Protein AF-A0A9E0RYL7-F1 (afdb_monomer)

Foldseek 3Di:
DAQAPPNLVVDDLVCLCVQAETEFQAPDCRRYVCVLVSLVSSQQSQNAAAYEYEYAPCQQVVQVVSCVVCVVVLVVCCVVPNAHNRGDRNSGYDYDHQDDAAWGWRDDPPQWTKTWGHPVDRGIWIWIRHPFIEIEAEPPDPDDQVNPCPDPGYHYADCPDDPHHPPDPDDDDDDDD

pLDDT: mean 83.33, std 11.55, range [50.34, 96.5]

Nearest PDB structures (foldseek):
  8gyg-assembly1_B  TM=7.434E-01  e=3.306E-05  Paraglaciecola sp. T6c
  8gyg-assembly1_A  TM=7.176E-01  e=7.093E-05  Paraglaciecola sp. T6c
  1y44-assembly1_A  TM=6.826E-01  e=2.698E-04  Bacillus subtilis
  1y44-assembly1_B  TM=7.809E-01  e=1.324E-03  Bacillus subtilis
  6sgb-assembly1_FL  TM=5.246E-01  e=6.019E-02  Trypanosoma brucei brucei

Sequence (177 aa):
MGAPAGVAASLASEDLTYLDAVVLWSLQAADIEGLDEVRNASWRAGRQDPLLVVGPEGTGTVINAINLAYEQADALRIVEEGMPPGGFDAALLVGEELRGHGWVMAYDTGDLRIQVQPQGQVRQPVRIHYARDVLLVPCGSALEADEASETSDEMVIGCTPGEAAWPVTAPVFVVRN

Structure (mmCIF, N/CA/C/O backbone):
data_AF-A0A9E0RYL7-F1
#
_entry.id   AF-A0A9E0RYL7-F1
#
loop_
_atom_site.group_PDB
_atom_site.id
_atom_site.type_symbol
_atom_site.label_atom_id
_atom_site.label_alt_id
_atom_site.label_comp_id
_atom_site.label_asym_id
_atom_site.label_entity_id
_atom_site.label_seq_id
_atom_site.pdbx_PDB_ins_code
_atom_site.Cartn_x
_atom_site.Cartn_y
_atom_site.Cartn_z
_atom_site.occupancy
_atom_site.B_iso_or_equiv
_atom_site.auth_seq_id
_atom_site.auth_comp_id
_atom_site.auth_asym_id
_atom_site.auth_atom_id
_atom_site.pdbx_PDB_model_num
ATOM 1 N N . MET A 1 1 ? 0.085 3.420 -10.180 1.00 61.78 1 MET A N 1
ATOM 2 C CA . MET A 1 1 ? -0.562 2.651 -9.110 1.00 61.78 1 MET A CA 1
ATOM 3 C C . MET A 1 1 ? -0.062 3.198 -7.798 1.00 61.78 1 MET A C 1
ATOM 5 O O . MET A 1 1 ? 1.080 3.634 -7.715 1.00 61.78 1 MET A O 1
ATOM 9 N N . GLY A 1 2 ? -0.966 3.222 -6.839 1.00 72.31 2 GLY A N 1
ATOM 10 C CA . GLY A 1 2 ? -0.870 3.834 -5.526 1.00 72.31 2 GLY A CA 1
ATOM 11 C C . GLY A 1 2 ? -2.236 3.645 -4.867 1.00 72.31 2 GLY A C 1
ATOM 12 O O . GLY A 1 2 ? -3.062 2.887 -5.383 1.00 72.31 2 GLY A O 1
ATOM 13 N N . ALA A 1 3 ? -2.503 4.354 -3.785 1.00 85.25 3 ALA A N 1
ATOM 14 C CA . ALA A 1 3 ? -3.825 4.468 -3.196 1.00 85.25 3 ALA A CA 1
ATOM 15 C C . ALA A 1 3 ? -4.417 5.848 -3.544 1.00 85.25 3 ALA A C 1
ATOM 17 O O . ALA A 1 3 ? -4.300 6.770 -2.739 1.00 85.25 3 ALA A O 1
ATOM 18 N N . PRO A 1 4 ? -4.994 6.045 -4.749 1.00 88.88 4 PRO A N 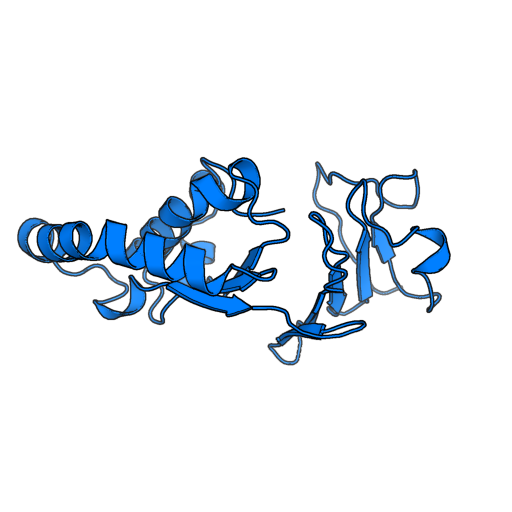1
ATOM 19 C CA . PRO A 1 4 ? -5.667 7.297 -5.073 1.00 88.88 4 PRO A CA 1
ATOM 20 C C . PRO A 1 4 ? -6.940 7.461 -4.241 1.00 88.88 4 PRO A C 1
ATOM 22 O O . PRO A 1 4 ? -7.511 6.480 -3.760 1.00 88.88 4 PRO A O 1
ATOM 25 N N . ALA A 1 5 ? -7.415 8.699 -4.116 1.00 91.19 5 ALA A N 1
ATOM 26 C CA . ALA A 1 5 ? -8.680 8.989 -3.449 1.00 91.19 5 ALA A CA 1
ATOM 27 C C . ALA A 1 5 ? -9.835 8.150 -4.029 1.00 91.19 5 ALA A C 1
ATOM 29 O O . ALA A 1 5 ? -9.957 7.989 -5.249 1.00 91.19 5 ALA A O 1
ATOM 30 N N . GLY A 1 6 ? -10.687 7.617 -3.156 1.00 90.88 6 GLY A N 1
ATOM 31 C CA . GLY A 1 6 ? -11.829 6.783 -3.523 1.00 90.88 6 GLY A CA 1
ATOM 32 C C . GLY A 1 6 ? -11.502 5.328 -3.874 1.00 90.88 6 GLY A C 1
ATOM 33 O O . GLY A 1 6 ? -12.429 4.571 -4.170 1.00 90.88 6 GLY A O 1
ATOM 34 N N . VAL A 1 7 ? -10.232 4.896 -3.849 1.00 90.00 7 VAL A N 1
ATOM 35 C CA . VAL A 1 7 ? -9.851 3.527 -4.254 1.00 90.00 7 VAL A CA 1
ATOM 36 C C . VAL A 1 7 ? -10.520 2.451 -3.396 1.00 90.00 7 VAL A C 1
ATOM 38 O O . VAL A 1 7 ? -10.864 1.384 -3.901 1.00 90.00 7 VAL A O 1
ATOM 41 N N . ALA A 1 8 ? -10.782 2.729 -2.116 1.00 90.19 8 ALA A N 1
ATOM 42 C CA . ALA A 1 8 ? -11.431 1.765 -1.231 1.00 90.19 8 ALA A CA 1
ATOM 43 C C . ALA A 1 8 ? -12.860 1.419 -1.688 1.00 90.19 8 ALA A C 1
ATOM 45 O O . ALA A 1 8 ? -13.327 0.308 -1.454 1.00 90.19 8 ALA A O 1
ATOM 46 N N . ALA A 1 9 ? -13.543 2.339 -2.378 1.00 90.00 9 ALA A N 1
ATOM 47 C CA . ALA A 1 9 ? -14.902 2.125 -2.871 1.00 90.00 9 ALA A CA 1
ATOM 48 C C . ALA A 1 9 ? -14.970 1.178 -4.081 1.00 90.00 9 ALA A C 1
ATOM 50 O O . ALA A 1 9 ? -16.049 0.674 -4.392 1.00 90.00 9 ALA A O 1
ATOM 51 N N . SER A 1 10 ? -13.847 0.934 -4.767 1.00 88.00 10 SER A N 1
ATOM 52 C CA . SER A 1 10 ? -13.789 -0.015 -5.884 1.00 88.00 10 SER A CA 1
ATOM 53 C C . SER A 1 10 ? -13.347 -1.423 -5.478 1.00 88.00 10 SER A C 1
ATOM 55 O O . SER A 1 10 ? -13.232 -2.278 -6.353 1.00 88.00 10 SER A O 1
ATOM 57 N N . LEU A 1 11 ? -13.086 -1.672 -4.191 1.00 88.38 11 LEU A N 1
ATOM 58 C CA . LEU A 1 11 ? -12.666 -2.975 -3.670 1.00 88.38 11 LEU A CA 1
ATOM 59 C C . LEU A 1 11 ? -13.843 -3.703 -3.015 1.00 88.38 11 LEU A C 1
ATOM 61 O O . LEU A 1 11 ? -14.666 -3.083 -2.334 1.00 88.38 11 LEU A O 1
ATOM 65 N N . ALA A 1 12 ? -13.935 -5.022 -3.200 1.00 91.88 12 ALA A N 1
ATOM 66 C CA . ALA A 1 12 ? -14.939 -5.806 -2.494 1.00 91.88 12 ALA A CA 1
ATOM 67 C C . ALA A 1 12 ? -14.563 -5.939 -1.010 1.00 91.88 12 ALA A C 1
ATOM 69 O O . ALA A 1 12 ? -13.389 -5.940 -0.642 1.00 91.88 12 ALA A O 1
ATOM 70 N N . SER A 1 13 ? -15.564 -6.100 -0.138 1.00 90.38 13 SER A N 1
ATOM 71 C CA . SER A 1 13 ? -15.303 -6.306 1.294 1.00 90.38 13 SER A CA 1
ATOM 72 C C . SER A 1 13 ? -14.447 -7.546 1.553 1.00 90.38 13 SER A C 1
ATOM 74 O O . SER A 1 13 ? -13.658 -7.528 2.485 1.00 90.38 13 SER A O 1
ATOM 76 N N . GLU A 1 14 ? -14.605 -8.599 0.749 1.00 91.75 14 GLU A N 1
ATOM 77 C CA . GLU A 1 14 ? -13.808 -9.824 0.859 1.00 91.75 14 GLU A CA 1
ATOM 78 C C . GLU A 1 14 ? -12.331 -9.557 0.533 1.00 91.75 14 GLU A C 1
ATOM 80 O O . GLU A 1 14 ? -11.462 -9.912 1.326 1.00 91.75 14 GLU A O 1
ATOM 85 N N . ASP A 1 15 ? -12.051 -8.823 -0.550 1.00 91.44 15 ASP A N 1
ATOM 86 C CA . ASP A 1 15 ? -10.688 -8.407 -0.912 1.00 91.44 15 ASP A CA 1
ATOM 87 C C . ASP A 1 15 ? -10.039 -7.580 0.207 1.00 91.44 15 ASP A C 1
ATOM 89 O O . ASP A 1 15 ? -8.865 -7.743 0.522 1.00 91.44 15 ASP A O 1
ATOM 93 N N . LEU A 1 16 ? -10.819 -6.699 0.840 1.00 93.19 16 LEU A N 1
ATOM 94 C CA . LEU A 1 16 ? -10.367 -5.852 1.943 1.00 93.19 16 LEU A CA 1
ATOM 95 C C . LEU A 1 16 ? -10.074 -6.637 3.229 1.00 93.19 16 LEU A C 1
ATOM 97 O O . LEU A 1 16 ? -9.178 -6.247 3.979 1.00 93.19 16 LEU A O 1
ATOM 101 N N . THR A 1 17 ? -10.813 -7.716 3.502 1.00 93.88 17 THR A N 1
ATOM 102 C CA . THR A 1 17 ? -10.557 -8.608 4.644 1.00 93.88 17 THR A CA 1
ATOM 103 C C . THR A 1 17 ? -9.225 -9.342 4.485 1.00 93.88 17 THR A C 1
ATOM 105 O O . THR A 1 17 ? -8.505 -9.504 5.469 1.00 93.88 17 THR A O 1
ATOM 108 N N . TYR A 1 18 ? -8.894 -9.756 3.259 1.00 90.88 18 TYR A N 1
ATOM 109 C CA . TYR A 1 18 ? -7.683 -10.511 2.918 1.00 90.88 18 TYR A CA 1
ATOM 110 C C . TYR A 1 18 ? -6.558 -9.636 2.343 1.00 90.88 18 TYR A C 1
ATOM 112 O O . TYR A 1 18 ? -5.653 -10.137 1.681 1.00 90.88 18 TYR A O 1
ATOM 120 N N . LEU A 1 19 ? -6.615 -8.319 2.558 1.00 91.69 19 LEU A N 1
ATOM 121 C CA . LEU A 1 19 ? -5.602 -7.404 2.046 1.00 91.69 19 LEU A CA 1
ATOM 122 C C . LEU A 1 19 ? -4.315 -7.506 2.876 1.00 91.69 19 LEU A C 1
ATOM 124 O O . LEU A 1 19 ? -4.262 -7.005 4.000 1.00 91.69 19 LEU A O 1
ATOM 128 N N . ASP A 1 20 ? -3.271 -8.083 2.286 1.00 90.19 20 ASP A N 1
ATOM 129 C CA . ASP A 1 20 ? -1.989 -8.301 2.967 1.00 90.19 20 ASP A CA 1
ATOM 130 C C . ASP A 1 20 ? -1.039 -7.098 2.890 1.00 90.19 20 ASP A C 1
ATOM 132 O O . ASP A 1 20 ? -0.302 -6.810 3.836 1.00 90.19 20 ASP A O 1
ATOM 136 N N . ALA A 1 21 ? -1.023 -6.393 1.754 1.00 91.56 21 ALA A N 1
ATOM 137 C CA . ALA A 1 21 ? -0.086 -5.301 1.523 1.00 91.56 21 ALA A CA 1
ATOM 138 C C . ALA A 1 21 ? -0.588 -4.274 0.501 1.00 91.56 21 ALA A C 1
ATOM 140 O O . ALA A 1 21 ? -1.364 -4.580 -0.405 1.00 91.56 21 ALA A O 1
ATOM 141 N N . VAL A 1 22 ? -0.064 -3.052 0.607 1.00 91.19 22 VAL A N 1
ATOM 142 C CA . VAL A 1 22 ? -0.164 -1.998 -0.409 1.00 91.19 22 VAL A CA 1
ATOM 143 C C . VAL A 1 22 ? 1.238 -1.660 -0.903 1.00 91.19 22 VAL A C 1
ATOM 145 O O . VAL A 1 22 ? 2.111 -1.308 -0.115 1.00 91.19 22 VAL A O 1
ATOM 148 N N . VAL A 1 23 ? 1.451 -1.722 -2.218 1.00 87.50 23 VAL A N 1
ATOM 149 C CA . VAL A 1 23 ? 2.717 -1.315 -2.843 1.00 87.50 23 VAL A CA 1
ATOM 150 C C . VAL A 1 23 ? 2.547 0.064 -3.479 1.00 87.50 23 VAL A C 1
ATOM 152 O O . VAL A 1 23 ? 1.783 0.234 -4.431 1.00 87.50 23 VAL A O 1
ATOM 155 N N . LEU A 1 24 ? 3.261 1.057 -2.956 1.00 86.06 24 LEU A N 1
ATOM 156 C CA . LEU A 1 24 ? 3.280 2.430 -3.451 1.00 86.06 24 LEU A CA 1
ATOM 157 C C . LEU A 1 24 ? 4.416 2.617 -4.457 1.00 86.06 24 LEU A C 1
ATOM 159 O O . LEU A 1 24 ? 5.574 2.325 -4.171 1.00 86.06 24 LEU A O 1
ATOM 163 N N . TRP A 1 25 ? 4.104 3.168 -5.630 1.00 78.50 25 TRP A N 1
ATOM 164 C CA . TRP A 1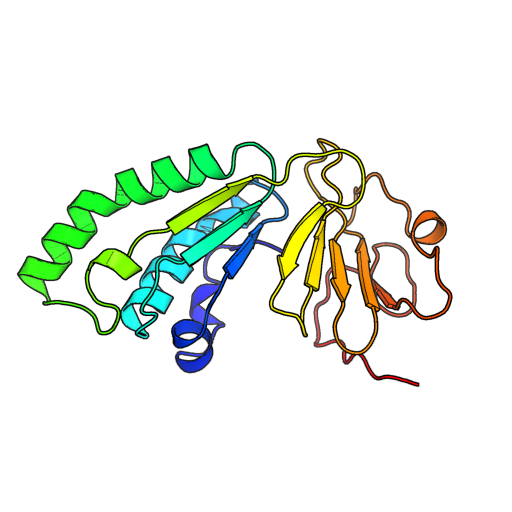 25 ? 5.134 3.518 -6.620 1.00 78.50 25 TRP A CA 1
ATOM 165 C C . TRP A 1 25 ? 5.728 4.901 -6.423 1.00 78.50 25 TRP A C 1
ATOM 167 O O . TRP A 1 25 ? 6.826 5.172 -6.906 1.00 78.50 25 TRP A O 1
ATOM 177 N N . SER A 1 26 ? 4.984 5.782 -5.765 1.00 79.81 26 SER A N 1
ATOM 178 C CA . SER A 1 26 ? 5.385 7.148 -5.487 1.00 79.81 26 SER A CA 1
ATOM 179 C C . SER A 1 26 ? 4.748 7.617 -4.181 1.00 79.81 26 SER A C 1
ATOM 181 O O . SER A 1 26 ? 3.757 7.049 -3.723 1.00 79.81 26 SER A O 1
ATOM 183 N N . LEU A 1 27 ? 5.312 8.679 -3.607 1.00 86.31 27 LEU A N 1
ATOM 184 C CA . LEU A 1 27 ? 4.705 9.430 -2.504 1.00 86.31 27 LEU A CA 1
ATOM 185 C C . LEU A 1 27 ? 4.080 10.743 -2.997 1.00 86.31 27 LEU A C 1
ATOM 187 O O . LEU A 1 27 ? 3.912 11.684 -2.222 1.00 86.31 27 LEU A O 1
ATOM 191 N N . GLN A 1 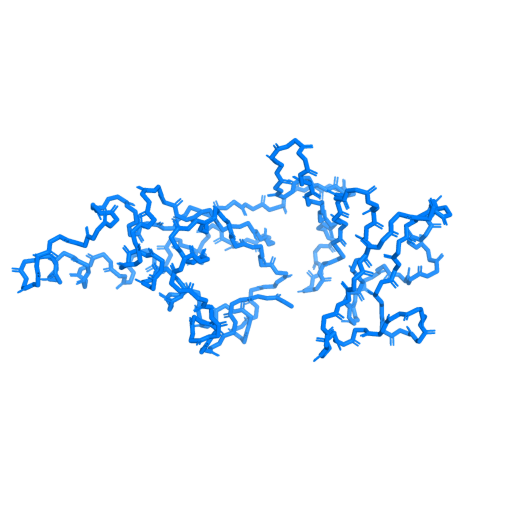28 ? 3.773 10.852 -4.297 1.00 87.12 28 GLN A N 1
ATOM 192 C CA . GLN A 1 28 ? 2.966 11.967 -4.786 1.00 87.12 28 GLN A CA 1
ATOM 193 C C . GLN A 1 28 ? 1.597 11.912 -4.115 1.00 87.12 28 GLN A C 1
ATOM 195 O O . GLN A 1 28 ? 1.030 10.833 -3.977 1.00 87.12 28 GLN A O 1
ATOM 200 N N . ALA A 1 29 ? 1.042 13.073 -3.762 1.00 87.12 29 ALA A N 1
ATOM 201 C CA . ALA A 1 29 ? -0.242 13.159 -3.067 1.00 87.12 29 ALA A CA 1
ATOM 202 C C . ALA A 1 29 ? -1.333 12.312 -3.749 1.00 87.12 29 ALA A C 1
ATOM 204 O O . ALA A 1 29 ? -1.960 11.486 -3.098 1.00 87.12 29 ALA A O 1
ATOM 205 N N . ALA A 1 30 ? -1.463 12.422 -5.074 1.00 86.88 30 ALA A N 1
ATOM 206 C CA . ALA A 1 30 ? -2.455 11.678 -5.853 1.00 86.88 30 ALA A CA 1
ATOM 207 C C . ALA A 1 30 ? -2.304 10.142 -5.792 1.00 86.88 30 ALA A C 1
ATOM 209 O O . ALA A 1 30 ? -3.261 9.432 -6.085 1.00 86.88 30 ALA A O 1
ATOM 210 N N . ASP A 1 31 ? -1.125 9.629 -5.430 1.00 85.88 31 ASP A N 1
ATOM 211 C CA . ASP A 1 31 ? -0.846 8.195 -5.306 1.00 85.88 31 ASP A CA 1
ATOM 212 C C . ASP A 1 31 ? -0.961 7.689 -3.852 1.00 85.88 31 ASP A C 1
ATOM 214 O O . ASP A 1 31 ? -0.825 6.487 -3.635 1.00 85.88 31 ASP A O 1
ATOM 218 N N . ILE A 1 32 ? -1.193 8.557 -2.858 1.00 91.62 32 ILE A N 1
ATOM 219 C CA . ILE A 1 32 ? -1.292 8.169 -1.433 1.00 91.62 32 ILE A CA 1
ATOM 220 C C . ILE A 1 32 ? -2.555 8.678 -0.726 1.00 91.62 32 ILE A C 1
ATOM 222 O O . ILE A 1 32 ? -2.816 8.272 0.403 1.00 91.62 32 ILE A O 1
ATOM 226 N N . GLU A 1 33 ? -3.323 9.569 -1.355 1.00 92.44 33 GLU A N 1
ATOM 227 C CA . GLU A 1 33 ? -4.459 10.271 -0.740 1.00 92.44 33 GLU A CA 1
ATOM 228 C C . GLU A 1 33 ? -5.567 9.347 -0.226 1.00 92.44 33 GLU A C 1
ATOM 230 O O . GLU A 1 33 ? -6.207 9.691 0.753 1.00 92.44 33 GLU A O 1
ATOM 235 N N . GLY A 1 34 ? -5.781 8.185 -0.844 1.00 93.50 34 GLY A N 1
ATOM 236 C CA . GLY A 1 34 ? -6.772 7.194 -0.412 1.00 93.50 34 GLY A CA 1
ATOM 237 C C . GLY A 1 34 ? -6.209 6.091 0.485 1.00 93.50 34 GLY A C 1
ATOM 238 O O . GLY A 1 34 ? -6.883 5.088 0.722 1.00 93.50 34 GLY A O 1
ATOM 239 N N . LEU A 1 35 ? -4.960 6.197 0.951 1.00 94.81 35 LEU A N 1
ATOM 240 C CA . LEU A 1 35 ? -4.336 5.141 1.754 1.00 94.81 35 LEU A CA 1
ATOM 241 C C . LEU A 1 35 ? -5.033 4.951 3.109 1.00 94.81 35 LEU A C 1
ATOM 243 O O . LEU A 1 35 ? -5.186 3.829 3.592 1.00 94.81 35 LEU A O 1
ATOM 247 N N . ASP A 1 36 ? -5.488 6.040 3.714 1.00 93.75 36 ASP A N 1
ATOM 248 C CA . ASP A 1 36 ? -6.283 6.033 4.937 1.00 93.75 36 ASP A CA 1
ATOM 249 C C . ASP A 1 36 ? -7.691 5.451 4.722 1.00 93.75 36 ASP A C 1
ATOM 251 O O . ASP A 1 36 ? -8.218 4.761 5.599 1.00 93.75 36 ASP A O 1
ATOM 255 N N . GLU A 1 37 ? -8.287 5.653 3.545 1.00 94.56 37 GLU A N 1
ATOM 256 C CA . GLU A 1 37 ? -9.540 4.993 3.175 1.00 94.56 37 GLU A CA 1
ATOM 257 C C . GLU A 1 37 ? -9.360 3.472 3.140 1.00 94.56 37 GLU A C 1
ATOM 259 O O . GLU A 1 37 ? -10.136 2.747 3.763 1.00 94.56 37 GLU A O 1
ATOM 264 N N . VAL A 1 38 ? -8.310 2.981 2.468 1.00 94.94 38 VAL A N 1
ATOM 265 C CA . VAL A 1 38 ? -7.991 1.543 2.381 1.00 94.94 38 VAL A CA 1
ATOM 266 C C . VAL A 1 38 ? -7.717 0.962 3.765 1.00 94.94 38 VAL A C 1
ATOM 268 O O . VAL A 1 38 ? -8.239 -0.101 4.117 1.00 94.94 38 VAL A O 1
ATOM 271 N N . ARG A 1 39 ? -6.945 1.678 4.585 1.00 94.50 39 ARG A N 1
ATOM 272 C CA . ARG A 1 39 ? -6.689 1.336 5.987 1.00 94.50 39 ARG A CA 1
ATOM 273 C C . ARG A 1 39 ? -7.995 1.130 6.755 1.00 94.50 39 ARG A C 1
ATOM 275 O O . ARG A 1 39 ? -8.199 0.070 7.345 1.00 94.50 39 ARG A O 1
ATOM 282 N N . ASN A 1 40 ? -8.879 2.125 6.736 1.00 93.31 40 ASN A N 1
ATOM 283 C CA . ASN A 1 40 ? -10.119 2.110 7.509 1.00 93.31 40 ASN A CA 1
ATOM 284 C C . ASN A 1 40 ? -11.121 1.082 6.967 1.00 93.31 40 ASN A C 1
ATOM 286 O O . ASN A 1 40 ? -11.7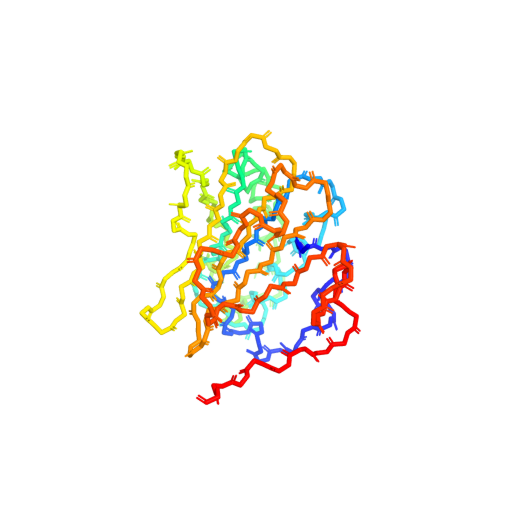98 0.406 7.745 1.00 93.31 40 ASN A O 1
ATOM 290 N N . ALA A 1 41 ? -11.211 0.943 5.644 1.00 94.50 41 ALA A N 1
ATOM 291 C CA . ALA A 1 41 ? -12.098 -0.011 4.994 1.00 94.50 41 ALA A CA 1
ATOM 292 C C . ALA A 1 41 ? -11.670 -1.458 5.279 1.00 94.50 41 ALA A C 1
ATOM 294 O O . ALA A 1 41 ? -12.501 -2.252 5.713 1.00 94.50 41 ALA A O 1
ATOM 295 N N . SER A 1 42 ? -10.379 -1.783 5.141 1.00 94.62 42 SER A N 1
ATOM 296 C CA . SER A 1 42 ? -9.841 -3.117 5.468 1.00 94.62 42 SER A CA 1
ATOM 297 C C . SER A 1 42 ? -9.972 -3.457 6.951 1.00 94.62 42 SER A C 1
ATOM 299 O O . SER A 1 42 ? -10.363 -4.569 7.308 1.00 94.62 42 SER A O 1
ATOM 301 N N . TRP A 1 43 ? -9.749 -2.479 7.831 1.00 94.00 43 TRP A N 1
ATOM 302 C CA . TRP A 1 43 ? -9.936 -2.659 9.267 1.00 94.00 43 TRP A CA 1
ATOM 303 C C . TRP A 1 43 ? -11.388 -3.008 9.629 1.00 94.00 43 TRP A C 1
ATOM 305 O O . TRP A 1 43 ? -11.650 -3.939 10.396 1.00 94.00 43 TRP A O 1
ATOM 315 N N . ARG A 1 44 ? -12.355 -2.300 9.032 1.00 92.75 44 ARG A N 1
ATOM 316 C CA . ARG A 1 44 ? -13.790 -2.580 9.206 1.00 92.75 44 ARG A CA 1
ATOM 317 C C . ARG A 1 44 ? -14.218 -3.891 8.553 1.00 92.75 44 ARG A C 1
ATOM 319 O O . ARG A 1 44 ? -15.098 -4.557 9.090 1.00 92.75 44 ARG A O 1
ATOM 326 N N . ALA A 1 45 ? -13.593 -4.262 7.438 1.00 94.50 45 ALA A N 1
ATOM 327 C CA . ALA A 1 45 ? -13.829 -5.530 6.754 1.00 94.50 45 ALA A CA 1
ATOM 328 C C . ALA A 1 45 ? -13.305 -6.743 7.544 1.00 94.50 45 ALA A C 1
ATOM 330 O O . ALA A 1 45 ? -13.708 -7.871 7.272 1.00 94.50 45 ALA A O 1
ATOM 331 N N . GLY A 1 46 ? -12.447 -6.534 8.545 1.00 94.50 46 GLY A N 1
ATOM 332 C CA . GLY A 1 46 ? -11.983 -7.597 9.433 1.00 94.50 46 GLY A CA 1
ATOM 333 C C . GLY A 1 46 ? -10.584 -8.122 9.147 1.00 94.50 46 GLY A C 1
ATOM 334 O O . GLY A 1 46 ? -10.265 -9.208 9.627 1.00 94.50 46 GLY A O 1
ATOM 335 N N . ARG A 1 47 ? -9.742 -7.365 8.430 1.00 94.75 47 ARG A N 1
ATOM 336 C CA . ARG A 1 47 ? -8.292 -7.616 8.399 1.00 94.75 47 ARG A CA 1
ATOM 337 C C . ARG A 1 47 ? -7.760 -7.673 9.836 1.00 94.75 47 ARG A C 1
ATOM 339 O O . ARG A 1 47 ? -8.081 -6.787 10.623 1.00 94.75 47 ARG A O 1
ATOM 346 N N . GLN A 1 48 ? -6.994 -8.712 10.172 1.00 89.94 48 GLN A N 1
ATOM 347 C CA . GLN A 1 48 ? -6.587 -9.012 11.557 1.00 89.94 48 GLN A CA 1
ATOM 348 C C . GLN A 1 48 ? -5.202 -8.465 11.933 1.00 89.94 48 GLN A C 1
ATOM 350 O O . GLN A 1 48 ? -4.963 -8.158 13.097 1.00 89.94 48 GLN A O 1
ATOM 355 N N . ASP A 1 49 ? -4.308 -8.304 10.959 1.00 92.75 49 ASP A N 1
ATOM 356 C CA . ASP A 1 49 ? -2.924 -7.866 11.170 1.00 92.75 49 ASP A CA 1
ATOM 357 C C . ASP A 1 49 ? -2.705 -6.471 10.591 1.00 92.75 49 ASP A C 1
ATOM 359 O O . ASP A 1 49 ? -3.346 -6.178 9.585 1.00 92.75 49 ASP A O 1
ATOM 363 N N . PRO A 1 50 ? -1.818 -5.619 11.148 1.00 94.81 50 PRO A N 1
ATOM 364 C CA . PRO A 1 50 ? -1.455 -4.319 10.573 1.00 94.81 50 PRO A CA 1
ATOM 365 C C . PRO A 1 50 ? -1.156 -4.376 9.068 1.00 94.8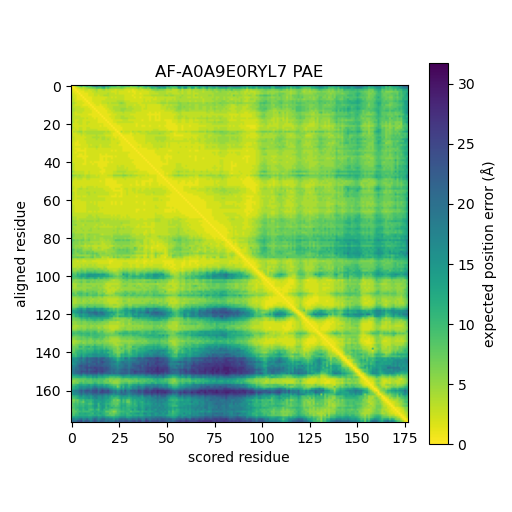1 50 PRO A C 1
ATOM 367 O O . PRO A 1 50 ? -0.529 -5.317 8.590 1.00 94.81 50 PRO A O 1
ATOM 370 N N . LEU A 1 51 ? -1.580 -3.359 8.314 1.00 95.19 51 LEU A N 1
ATOM 371 C CA . LEU A 1 51 ? -1.441 -3.366 6.856 1.00 95.19 51 LEU A CA 1
ATOM 372 C C . LEU A 1 51 ? -0.021 -2.960 6.476 1.00 95.19 51 LEU A C 1
ATOM 374 O O . LEU A 1 51 ? 0.396 -1.828 6.742 1.00 95.19 51 LEU A O 1
ATOM 378 N N . LEU A 1 52 ? 0.702 -3.873 5.832 1.00 94.31 52 LEU A N 1
ATOM 379 C CA . LEU A 1 52 ? 2.014 -3.587 5.272 1.00 94.31 52 LEU A CA 1
ATOM 380 C C . LEU A 1 52 ? 1.877 -2.591 4.115 1.00 94.31 52 LEU A C 1
ATOM 382 O O . LEU A 1 52 ? 1.082 -2.782 3.196 1.00 94.31 52 LEU A O 1
ATOM 386 N N . VAL A 1 53 ? 2.677 -1.531 4.141 1.00 94.06 53 VAL A N 1
ATOM 387 C CA . VAL A 1 53 ? 2.792 -0.564 3.054 1.00 94.06 53 VAL A CA 1
ATOM 388 C C . VAL A 1 53 ? 4.243 -0.482 2.632 1.00 94.06 53 VAL A C 1
ATOM 390 O O . VAL A 1 53 ? 5.093 0.005 3.375 1.00 94.06 53 VAL A O 1
ATOM 393 N N . VAL A 1 54 ? 4.514 -0.944 1.420 1.00 90.56 54 VAL A N 1
ATOM 394 C CA . VAL A 1 54 ? 5.857 -0.989 0.850 1.00 90.56 54 VAL A CA 1
ATOM 395 C C . VAL A 1 54 ? 5.976 0.095 -0.201 1.00 90.56 54 VAL A C 1
ATOM 397 O O . VAL A 1 54 ? 5.102 0.224 -1.055 1.00 90.56 54 VAL A O 1
ATOM 400 N N . GLY A 1 55 ? 7.038 0.888 -0.167 1.00 87.88 55 GLY A N 1
ATOM 401 C CA . GLY A 1 55 ? 7.171 1.994 -1.108 1.00 87.88 55 GLY A CA 1
ATOM 402 C C . GLY A 1 55 ? 8.573 2.581 -1.188 1.00 87.88 55 GLY A C 1
ATOM 403 O O . GLY A 1 55 ? 9.515 2.035 -0.610 1.00 87.88 55 GLY A O 1
ATOM 404 N N . PRO A 1 56 ? 8.746 3.697 -1.917 1.00 84.00 56 PRO A N 1
ATOM 405 C CA . PRO A 1 56 ? 10.041 4.353 -2.060 1.00 84.00 56 PRO A CA 1
ATOM 406 C C . PRO A 1 56 ? 10.545 4.934 -0.726 1.00 84.00 56 PRO A C 1
ATOM 408 O O . PRO A 1 56 ? 9.850 4.931 0.294 1.00 84.00 56 PRO A O 1
ATOM 411 N N . GLU A 1 57 ? 11.762 5.476 -0.737 1.00 85.25 57 GLU A N 1
ATOM 412 C CA . GLU A 1 57 ? 12.319 6.230 0.391 1.00 85.25 57 GLU A CA 1
ATOM 413 C C . GLU A 1 57 ? 11.329 7.292 0.911 1.00 85.25 57 GLU A C 1
ATOM 415 O O . GLU A 1 57 ? 10.701 8.007 0.129 1.00 85.25 57 GLU A O 1
ATOM 420 N N . GLY A 1 58 ? 11.178 7.378 2.237 1.00 88.81 58 GLY A N 1
ATOM 421 C CA . GLY A 1 58 ? 10.214 8.261 2.900 1.00 88.81 58 GLY A CA 1
ATOM 422 C C . GLY A 1 58 ? 8.870 7.604 3.223 1.00 88.81 58 GLY A C 1
ATOM 423 O O . GLY A 1 58 ? 8.077 8.195 3.961 1.00 88.81 58 GLY A O 1
ATOM 424 N N . THR A 1 59 ? 8.617 6.377 2.746 1.00 91.44 59 THR A N 1
ATOM 425 C CA . THR A 1 59 ? 7.381 5.632 3.055 1.00 91.44 59 THR A CA 1
ATOM 426 C C . THR A 1 59 ? 7.195 5.482 4.561 1.00 91.44 59 THR A C 1
ATOM 428 O O . THR A 1 59 ? 6.121 5.786 5.073 1.00 91.44 59 THR A O 1
ATOM 431 N N . GLY A 1 60 ? 8.247 5.133 5.311 1.00 94.12 60 GLY A N 1
ATOM 432 C CA . GLY A 1 60 ? 8.150 5.002 6.767 1.00 94.12 60 GLY A CA 1
ATOM 433 C C . GLY A 1 60 ? 7.722 6.305 7.454 1.00 94.12 60 GLY A C 1
ATOM 434 O O . GLY A 1 60 ? 6.896 6.292 8.366 1.00 94.12 60 GLY A O 1
ATOM 435 N N . THR A 1 61 ? 8.227 7.452 6.989 1.00 95.00 61 THR A N 1
ATOM 436 C CA . THR A 1 61 ? 7.841 8.771 7.516 1.00 95.00 61 THR A CA 1
ATOM 437 C C . THR A 1 61 ? 6.374 9.091 7.241 1.00 95.00 61 THR A C 1
ATOM 439 O O . THR A 1 61 ? 5.672 9.524 8.155 1.00 95.00 61 THR A O 1
ATOM 442 N N . VAL A 1 62 ? 5.899 8.854 6.014 1.00 94.69 62 VAL A N 1
ATOM 443 C CA . VAL A 1 62 ? 4.493 9.077 5.637 1.00 94.69 62 VAL A CA 1
ATOM 444 C C . VAL A 1 62 ? 3.566 8.194 6.469 1.00 94.69 62 VAL A C 1
ATOM 446 O O . VAL A 1 62 ? 2.598 8.688 7.043 1.00 94.69 62 VAL A O 1
ATOM 449 N N . ILE A 1 63 ? 3.894 6.909 6.607 1.00 96.50 63 ILE A N 1
ATOM 450 C CA . ILE A 1 63 ? 3.087 5.954 7.370 1.00 96.50 63 ILE A CA 1
ATOM 451 C C . ILE A 1 63 ? 3.005 6.327 8.850 1.00 96.50 63 ILE A C 1
ATOM 453 O O . ILE A 1 63 ? 1.916 6.326 9.425 1.00 96.50 63 ILE A O 1
ATOM 457 N N . ASN A 1 64 ? 4.121 6.727 9.459 1.00 96.25 64 ASN A N 1
ATOM 458 C CA . ASN A 1 64 ? 4.117 7.198 10.842 1.00 96.25 64 ASN A CA 1
ATOM 459 C C . ASN A 1 64 ? 3.244 8.447 11.024 1.00 96.25 64 ASN A C 1
ATOM 461 O O . ASN A 1 64 ? 2.527 8.548 12.018 1.00 96.25 64 ASN A O 1
ATOM 465 N N . ALA A 1 65 ? 3.267 9.377 10.066 1.00 95.75 65 ALA A N 1
ATOM 466 C CA . ALA A 1 65 ? 2.423 10.568 10.109 1.00 95.75 65 ALA A CA 1
ATOM 467 C C . ALA A 1 65 ? 0.928 10.225 9.987 1.00 95.75 65 ALA A C 1
ATOM 469 O O . ALA A 1 65 ? 0.118 10.801 10.712 1.00 95.75 65 ALA A O 1
ATOM 470 N N . ILE A 1 66 ? 0.562 9.267 9.127 1.00 95.31 66 ILE A N 1
ATOM 471 C CA . ILE A 1 66 ? -0.823 8.786 8.994 1.00 95.31 66 ILE A CA 1
ATOM 472 C C . ILE A 1 66 ? -1.282 8.102 10.285 1.00 95.31 66 ILE A C 1
ATOM 474 O O . ILE A 1 66 ? -2.337 8.450 10.810 1.00 95.31 66 ILE A O 1
ATOM 478 N N . ASN A 1 67 ? -0.488 7.180 10.839 1.00 96.19 67 ASN A N 1
ATOM 479 C CA . ASN A 1 67 ? -0.826 6.513 12.101 1.00 96.19 67 ASN A CA 1
ATOM 480 C C . ASN A 1 67 ? -1.032 7.532 13.233 1.00 96.19 67 ASN A C 1
ATOM 482 O O . ASN A 1 67 ? -2.026 7.459 13.952 1.00 96.19 67 ASN A O 1
ATOM 486 N N . LEU A 1 68 ? -0.143 8.525 13.346 1.00 96.06 68 LEU A N 1
ATOM 487 C CA . LEU A 1 68 ? -0.261 9.594 14.339 1.00 96.06 68 LEU A CA 1
ATOM 488 C C . LEU A 1 68 ? -1.533 10.434 14.146 1.00 96.06 68 LEU A C 1
ATOM 490 O O . LEU A 1 68 ? -2.174 10.818 15.123 1.00 96.06 68 LEU A O 1
ATOM 494 N N . ALA A 1 69 ? -1.910 10.726 12.898 1.00 94.69 69 ALA A N 1
ATOM 495 C CA . ALA A 1 69 ? -3.119 11.489 12.599 1.00 94.69 69 ALA A CA 1
ATOM 496 C C . ALA A 1 69 ? -4.402 10.750 13.021 1.00 94.69 69 ALA A C 1
ATOM 498 O O . ALA A 1 69 ? -5.371 11.395 13.424 1.00 94.69 69 ALA A O 1
ATOM 499 N N . TYR A 1 70 ? -4.403 9.415 12.956 1.00 93.25 70 TYR A N 1
ATOM 500 C CA . TYR A 1 70 ? -5.580 8.587 13.227 1.00 93.25 70 TYR A CA 1
ATOM 501 C C . TYR A 1 70 ? -5.668 8.034 14.654 1.00 93.25 70 TYR A C 1
ATOM 503 O O . TYR A 1 70 ? -6.766 7.695 15.086 1.00 93.25 70 TYR A O 1
ATOM 511 N N . GLU A 1 71 ? -4.573 8.022 15.419 1.00 90.81 71 GLU A N 1
ATOM 512 C CA . GLU A 1 71 ? -4.505 7.422 16.763 1.00 90.81 71 GLU A CA 1
ATOM 513 C C . GLU A 1 71 ? -5.664 7.848 17.684 1.00 90.81 71 GLU A C 1
ATOM 515 O O . GLU A 1 71 ? -6.363 7.014 18.264 1.00 90.81 71 GLU A O 1
ATOM 520 N N . GLN A 1 72 ? -5.916 9.158 17.792 1.00 92.19 72 GLN A N 1
ATOM 521 C CA . GLN A 1 72 ? -6.990 9.674 18.647 1.00 92.19 72 GLN A CA 1
ATOM 522 C C . GLN A 1 72 ? -8.382 9.360 18.090 1.00 92.19 72 GLN A C 1
ATOM 524 O O . GLN A 1 72 ? -9.297 9.054 18.857 1.00 92.19 72 GLN A O 1
ATOM 529 N N . ALA A 1 73 ? -8.547 9.435 16.768 1.00 90.12 73 ALA A N 1
ATOM 530 C CA . ALA A 1 73 ? -9.821 9.159 16.114 1.00 90.12 73 ALA A CA 1
ATOM 531 C C . ALA A 1 73 ? -10.214 7.685 16.276 1.00 90.12 73 ALA A C 1
ATOM 533 O O . ALA A 1 73 ? -11.371 7.388 16.563 1.00 90.12 73 ALA A O 1
ATOM 534 N N . ASP A 1 74 ? -9.255 6.767 16.172 1.00 92.12 74 ASP A N 1
ATOM 535 C CA . ASP A 1 74 ? -9.486 5.337 16.358 1.00 92.12 74 ASP A CA 1
ATOM 536 C C . ASP A 1 74 ? -9.895 5.003 17.790 1.00 92.12 74 ASP A C 1
ATOM 538 O O . ASP A 1 74 ? -10.847 4.248 18.000 1.00 92.12 74 ASP A O 1
ATOM 542 N N . ALA A 1 75 ? -9.203 5.588 18.773 1.00 90.25 75 ALA A N 1
ATOM 543 C CA . ALA A 1 75 ? -9.520 5.401 20.182 1.00 90.25 75 ALA A CA 1
ATOM 544 C C . ALA A 1 75 ? -10.938 5.894 20.501 1.00 90.25 75 ALA A C 1
ATOM 546 O O . ALA A 1 75 ? -11.714 5.172 21.132 1.00 90.25 75 ALA A O 1
ATOM 547 N N . LEU A 1 76 ? -11.298 7.090 20.021 1.00 91.69 76 LEU A N 1
ATOM 548 C CA . LEU A 1 76 ? -12.645 7.633 20.187 1.00 91.69 76 LEU A CA 1
ATOM 549 C C . LEU A 1 76 ? -13.688 6.729 19.526 1.00 91.69 76 LEU A C 1
ATOM 551 O O . LEU A 1 76 ? -14.680 6.367 20.154 1.00 91.69 76 LEU A O 1
ATOM 555 N N . ARG A 1 77 ? -13.423 6.289 18.295 1.00 88.62 77 ARG A N 1
ATOM 556 C CA . ARG A 1 77 ? -14.330 5.420 17.549 1.00 88.62 77 ARG A CA 1
ATOM 557 C C . ARG A 1 77 ? -14.585 4.098 18.273 1.00 88.62 77 ARG A C 1
ATOM 559 O O . ARG A 1 77 ? -15.716 3.636 18.308 1.00 88.62 77 ARG A O 1
ATOM 566 N N . ILE A 1 78 ? -13.569 3.492 18.887 1.00 89.75 78 ILE A N 1
ATOM 567 C CA . ILE A 1 78 ? -13.746 2.259 19.674 1.00 89.75 78 ILE A CA 1
ATOM 568 C C . ILE A 1 78 ? -14.638 2.497 20.897 1.00 89.75 78 ILE A C 1
ATOM 570 O O . ILE A 1 78 ? -15.444 1.633 21.241 1.00 89.75 78 ILE A O 1
ATOM 574 N N . VAL A 1 79 ? -14.514 3.654 21.549 1.00 92.06 79 VAL A N 1
ATOM 575 C CA . VAL A 1 79 ? -15.358 4.017 22.697 1.00 92.06 79 VAL A CA 1
ATOM 576 C C . VAL A 1 79 ? -16.810 4.252 22.269 1.00 92.06 79 VAL A C 1
ATOM 578 O O . VAL A 1 79 ? -17.724 3.823 22.971 1.00 92.06 79 VAL A O 1
ATOM 581 N N . GLU A 1 80 ? -17.025 4.918 21.135 1.00 93.75 80 GLU A N 1
ATOM 582 C CA . GLU A 1 80 ? -18.357 5.322 20.666 1.00 93.75 80 GLU A CA 1
ATOM 583 C C . GLU A 1 80 ? -19.103 4.211 19.912 1.00 93.75 80 GLU A C 1
ATOM 585 O O . GLU A 1 80 ? -20.309 4.043 20.090 1.00 93.75 80 GLU A O 1
ATOM 590 N N . GLU A 1 81 ? -18.399 3.438 19.086 1.00 92.75 81 GLU A N 1
ATOM 591 C CA . GLU A 1 81 ? -18.980 2.465 18.148 1.00 92.75 81 GLU A CA 1
ATOM 592 C C . GLU A 1 81 ? -18.637 1.008 18.492 1.00 92.75 81 GLU A C 1
ATOM 594 O O . GLU A 1 81 ? -19.219 0.079 17.928 1.00 92.75 81 GLU A O 1
ATOM 599 N N . GLY A 1 82 ? -17.700 0.786 19.414 1.00 89.62 82 GLY A N 1
ATOM 600 C CA . GLY A 1 82 ? -17.167 -0.535 19.729 1.00 89.62 82 GLY A CA 1
ATOM 601 C C . GLY A 1 82 ? -16.010 -0.972 18.823 1.00 89.62 82 GLY A C 1
ATOM 602 O O . GLY A 1 82 ? -15.600 -0.302 17.868 1.00 89.62 82 GLY A O 1
ATOM 603 N N . MET A 1 83 ? -15.444 -2.131 19.160 1.00 88.81 83 MET A N 1
ATOM 604 C CA . MET A 1 83 ? -14.299 -2.704 18.454 1.00 88.81 83 MET A CA 1
ATOM 605 C C . MET A 1 83 ? -14.702 -3.205 17.056 1.00 88.81 83 MET A C 1
ATOM 607 O O . MET A 1 83 ? -15.657 -3.979 16.957 1.00 88.81 83 MET A O 1
ATOM 611 N N . PRO A 1 84 ? -13.982 -2.836 15.979 1.00 89.31 84 PRO A N 1
ATOM 612 C CA . PRO A 1 84 ? -14.211 -3.417 14.661 1.00 89.31 84 PRO A CA 1
ATOM 613 C C . PRO A 1 84 ? -13.892 -4.904 14.606 1.00 89.31 84 PRO A C 1
ATOM 615 O O . PRO A 1 84 ? -13.112 -5.394 15.426 1.00 89.31 84 PRO A O 1
ATOM 618 N N . PRO A 1 85 ? -14.375 -5.597 13.562 1.00 92.06 85 PRO A N 1
ATOM 619 C CA . PRO A 1 85 ? -14.021 -6.991 13.317 1.00 92.06 85 PRO A CA 1
ATOM 620 C C . PRO A 1 85 ? -12.506 -7.248 13.247 1.00 92.06 85 PRO A C 1
ATOM 622 O O . PRO A 1 85 ? -12.064 -8.326 13.629 1.00 92.06 85 PRO A O 1
ATOM 625 N N . GLY A 1 86 ? -11.709 -6.270 12.798 1.00 87.12 86 GLY A N 1
ATOM 626 C CA . GLY A 1 86 ? -10.250 -6.395 12.729 1.00 87.12 86 GLY A CA 1
ATOM 627 C C . GLY A 1 86 ? -9.513 -6.280 14.070 1.00 87.12 86 GLY A C 1
ATOM 628 O O . GLY A 1 86 ? -8.316 -6.522 14.126 1.00 87.12 86 GLY A O 1
ATOM 629 N N . GLY A 1 87 ? -10.185 -5.913 15.167 1.00 89.38 87 GLY A N 1
ATOM 630 C CA . GLY A 1 87 ? -9.530 -5.739 16.472 1.00 89.38 87 GLY A CA 1
ATOM 631 C C . GLY A 1 87 ? -8.760 -4.420 16.607 1.00 89.38 87 GLY A C 1
ATOM 632 O O . GLY A 1 87 ? -8.898 -3.530 15.780 1.00 89.38 87 GLY A O 1
ATOM 633 N N . PHE A 1 88 ? -7.990 -4.240 17.683 1.00 83.38 88 PHE A N 1
ATOM 634 C CA . PHE A 1 88 ? -7.326 -2.957 17.970 1.00 83.38 88 PHE A CA 1
ATOM 635 C C . PHE A 1 88 ? -6.114 -2.720 17.057 1.00 83.38 88 PHE A C 1
ATOM 637 O O . PHE A 1 88 ? -6.004 -1.677 16.415 1.00 83.38 88 PHE A O 1
ATOM 644 N N . ASP A 1 89 ? -5.236 -3.718 16.966 1.00 82.94 89 ASP A N 1
ATOM 645 C CA . ASP A 1 89 ? -3.920 -3.571 16.340 1.00 82.94 89 ASP A CA 1
ATOM 646 C C . ASP A 1 89 ? -3.989 -3.499 14.807 1.00 82.94 89 ASP A C 1
ATOM 648 O O . ASP A 1 89 ? -3.145 -2.864 14.175 1.00 82.94 89 ASP A O 1
ATOM 652 N N . ALA A 1 90 ? -5.038 -4.056 14.192 1.00 85.50 90 ALA A N 1
ATOM 653 C CA . ALA A 1 90 ? -5.222 -4.010 12.744 1.00 85.50 90 ALA A CA 1
ATOM 654 C C . ALA A 1 90 ? -5.447 -2.595 12.195 1.00 85.50 90 ALA A C 1
ATOM 656 O O . ALA A 1 90 ? -5.287 -2.373 10.996 1.00 85.50 90 ALA A O 1
ATOM 657 N N . ALA A 1 91 ? -5.780 -1.610 13.030 1.00 88.44 91 ALA A N 1
ATOM 658 C CA . ALA A 1 91 ? -5.867 -0.224 12.580 1.00 88.44 91 ALA A CA 1
ATOM 659 C C . ALA A 1 91 ? -4.515 0.298 12.057 1.00 88.44 91 ALA A C 1
ATOM 661 O O . ALA A 1 91 ? -4.471 1.234 11.265 1.00 88.44 91 ALA A O 1
ATOM 662 N N . LEU A 1 92 ? -3.394 -0.278 12.486 1.00 93.81 92 LEU A N 1
ATOM 663 C CA . LEU A 1 92 ? -2.074 0.245 12.165 1.00 93.81 92 LEU A CA 1
ATOM 664 C C . LEU A 1 92 ? -1.649 -0.052 10.725 1.00 93.81 92 LEU A C 1
ATOM 666 O O . LEU A 1 92 ? -1.973 -1.090 10.143 1.00 93.81 92 LEU A O 1
ATOM 670 N N . LEU A 1 93 ? -0.868 0.878 10.183 1.00 95.94 93 LEU A N 1
ATOM 671 C CA . LEU A 1 93 ? -0.067 0.690 8.982 1.00 95.94 93 LEU A CA 1
ATOM 672 C C . LEU A 1 93 ? 1.391 0.416 9.374 1.00 95.94 93 LEU A C 1
ATOM 674 O O . LEU A 1 93 ? 1.912 1.049 10.296 1.00 95.94 93 LEU A O 1
ATOM 678 N N . VAL A 1 94 ? 2.068 -0.471 8.646 1.00 96.00 94 VAL A N 1
ATOM 679 C CA . VAL A 1 94 ? 3.502 -0.759 8.808 1.00 96.00 94 VAL A CA 1
ATOM 680 C C . VAL A 1 94 ? 4.226 -0.335 7.540 1.00 96.00 94 VAL A C 1
ATOM 682 O O . VAL A 1 94 ? 3.987 -0.897 6.481 1.00 96.00 94 VAL A O 1
ATOM 685 N N . GLY A 1 95 ? 5.091 0.675 7.631 1.00 93.12 95 GLY A N 1
ATOM 686 C CA . GLY A 1 95 ? 5.828 1.191 6.478 1.00 93.12 95 GLY A CA 1
ATOM 687 C C . GLY A 1 95 ? 7.153 0.466 6.265 1.00 93.12 95 GLY A C 1
ATOM 688 O O . GLY A 1 95 ? 7.997 0.468 7.161 1.00 93.12 95 GLY A O 1
ATOM 689 N N . GLU A 1 96 ? 7.364 -0.074 5.068 1.00 90.94 96 GLU A N 1
ATOM 690 C CA . GLU A 1 96 ? 8.637 -0.635 4.621 1.00 90.94 96 GLU A CA 1
ATOM 691 C C . GLU A 1 96 ? 9.185 0.161 3.432 1.00 90.94 96 GLU A C 1
ATOM 693 O O . GLU A 1 96 ? 8.493 0.445 2.452 1.00 90.94 96 GLU A O 1
ATOM 698 N N . GLU A 1 97 ? 10.451 0.557 3.538 1.00 87.81 97 GLU A N 1
ATOM 699 C CA . GLU A 1 97 ? 11.124 1.324 2.498 1.00 87.81 97 GLU A CA 1
ATOM 700 C C . GLU A 1 97 ? 11.957 0.416 1.605 1.00 87.81 97 GLU A C 1
ATOM 702 O O . GLU A 1 97 ? 12.853 -0.296 2.062 1.00 87.81 97 GLU A O 1
ATOM 707 N N . LEU A 1 98 ? 11.732 0.540 0.304 1.00 82.94 98 LEU A N 1
ATOM 708 C CA . LEU A 1 98 ? 12.526 -0.111 -0.720 1.00 82.94 98 LEU A CA 1
ATOM 709 C C . LEU A 1 98 ? 13.871 0.597 -0.847 1.00 82.94 98 LEU A C 1
ATOM 711 O O . LEU A 1 98 ? 13.986 1.666 -1.451 1.00 82.94 98 LEU A O 1
ATOM 715 N N . ARG A 1 99 ? 14.903 -0.015 -0.264 1.00 75.94 99 ARG A N 1
ATOM 716 C CA . ARG A 1 99 ? 16.287 0.463 -0.310 1.00 75.94 99 ARG A CA 1
ATOM 717 C C . ARG A 1 99 ? 17.159 -0.535 -1.058 1.00 75.94 99 ARG A C 1
ATOM 719 O O . ARG A 1 99 ? 17.097 -1.733 -0.800 1.00 75.94 99 ARG A O 1
ATOM 726 N N . GLY A 1 100 ? 18.017 -0.041 -1.943 1.00 72.56 100 GLY A N 1
ATOM 727 C CA . GLY A 1 100 ? 18.993 -0.874 -2.639 1.00 72.56 100 GLY A CA 1
ATOM 728 C C . GLY A 1 100 ? 19.366 -0.340 -4.014 1.00 72.56 100 GLY A C 1
ATOM 729 O O . GLY A 1 100 ? 18.880 0.699 -4.452 1.00 72.56 100 GLY A O 1
ATOM 730 N N . HIS A 1 101 ? 20.246 -1.077 -4.685 1.00 70.31 101 HIS A N 1
ATOM 731 C CA . HIS A 1 101 ? 20.584 -0.871 -6.088 1.00 70.31 101 HIS A CA 1
ATOM 732 C C . HIS A 1 101 ? 20.126 -2.097 -6.880 1.00 70.31 101 HIS A C 1
ATOM 734 O O . HIS A 1 101 ? 20.350 -3.225 -6.445 1.00 70.31 101 HIS A O 1
ATOM 740 N N . GLY A 1 102 ? 19.509 -1.883 -8.042 1.00 78.19 102 GLY A N 1
ATOM 741 C CA . GLY A 1 102 ? 18.918 -2.969 -8.828 1.00 78.19 102 GLY A CA 1
ATOM 742 C C . GLY A 1 102 ? 17.530 -3.373 -8.325 1.00 78.19 102 GLY A C 1
ATOM 743 O O . GLY A 1 102 ? 16.836 -2.564 -7.714 1.00 78.19 102 GLY A O 1
ATOM 744 N N . TRP A 1 103 ? 17.108 -4.597 -8.641 1.00 84.81 103 TRP A N 1
ATOM 745 C CA . TRP A 1 103 ? 15.805 -5.138 -8.249 1.00 84.81 103 TRP A CA 1
ATOM 746 C C . TRP A 1 103 ? 15.794 -5.521 -6.765 1.00 84.81 103 TRP A C 1
ATOM 748 O O . TRP A 1 103 ? 16.613 -6.321 -6.316 1.00 84.81 103 TRP A O 1
ATOM 758 N N . VAL A 1 104 ? 14.855 -4.954 -6.010 1.00 87.38 104 VAL A N 1
ATOM 759 C CA . VAL A 1 104 ? 14.650 -5.187 -4.575 1.00 87.38 104 VAL A CA 1
ATOM 760 C C . VAL A 1 104 ? 13.309 -5.880 -4.376 1.00 87.38 104 VAL A C 1
ATOM 762 O O . VAL A 1 104 ? 12.328 -5.517 -5.021 1.00 87.38 104 VAL A O 1
ATOM 765 N N . MET A 1 105 ? 13.256 -6.879 -3.495 1.00 87.81 105 MET A N 1
ATOM 766 C CA . MET A 1 105 ? 12.004 -7.559 -3.168 1.00 87.81 105 MET A CA 1
ATOM 767 C C . MET A 1 105 ? 11.110 -6.636 -2.338 1.00 87.81 105 MET A C 1
ATOM 769 O O . MET A 1 105 ? 11.516 -6.197 -1.268 1.00 87.81 105 MET A O 1
ATOM 773 N N . ALA A 1 106 ? 9.916 -6.350 -2.846 1.00 85.94 106 ALA A N 1
ATOM 774 C CA . ALA A 1 106 ? 8.894 -5.565 -2.166 1.00 85.94 106 ALA A CA 1
ATOM 775 C C . ALA A 1 106 ? 7.852 -6.439 -1.471 1.00 85.94 106 ALA A C 1
ATOM 777 O O . ALA A 1 106 ? 7.286 -6.028 -0.469 1.00 85.94 106 ALA A O 1
ATOM 778 N N . TYR A 1 107 ? 7.572 -7.628 -1.999 1.00 87.25 107 TYR A N 1
ATOM 779 C CA . TYR A 1 107 ? 6.597 -8.540 -1.409 1.00 87.25 107 TYR A CA 1
ATOM 780 C C . TYR A 1 107 ? 6.854 -9.969 -1.888 1.00 87.25 107 TYR A C 1
ATOM 782 O O . TYR A 1 107 ? 7.188 -10.161 -3.057 1.00 87.25 107 TYR A O 1
ATOM 790 N N . ASP A 1 108 ? 6.713 -10.963 -1.010 1.00 89.75 108 ASP A N 1
ATOM 791 C CA . ASP A 1 108 ? 6.987 -12.370 -1.323 1.00 89.75 108 ASP A CA 1
ATOM 792 C C . ASP A 1 108 ? 6.087 -13.306 -0.497 1.00 89.75 108 ASP A C 1
ATOM 794 O O . ASP A 1 108 ? 6.214 -13.382 0.725 1.00 89.75 108 ASP A O 1
ATOM 798 N N . THR A 1 109 ? 5.186 -14.027 -1.171 1.00 86.56 109 THR A N 1
ATOM 799 C CA . THR A 1 109 ? 4.364 -15.104 -0.583 1.00 86.56 109 THR A CA 1
ATOM 800 C C . THR A 1 109 ? 4.841 -16.503 -0.979 1.00 86.56 109 THR A C 1
ATOM 802 O O . THR A 1 109 ? 4.192 -17.497 -0.659 1.00 86.56 109 THR A O 1
ATOM 805 N N . GLY A 1 110 ? 5.951 -16.606 -1.711 1.00 86.31 110 GLY A N 1
ATOM 806 C CA . GLY A 1 110 ? 6.410 -17.804 -2.410 1.00 86.31 1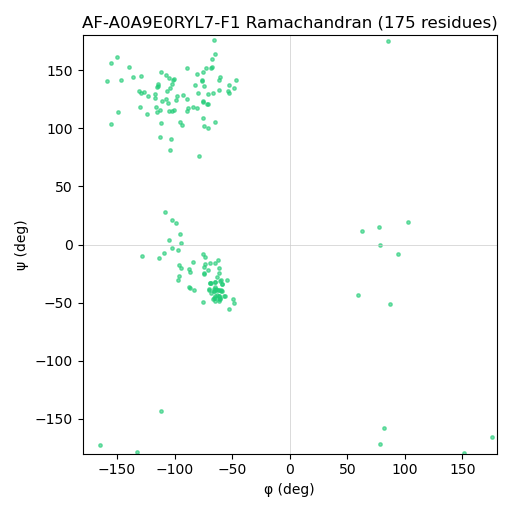10 GLY A CA 1
ATOM 807 C C . GLY A 1 110 ? 5.822 -17.923 -3.818 1.00 86.31 110 GLY A C 1
ATOM 808 O O . GLY A 1 110 ? 6.576 -18.062 -4.783 1.00 86.31 110 GLY A O 1
ATOM 809 N N . ASP A 1 111 ? 4.497 -17.814 -3.943 1.00 85.19 111 ASP A N 1
ATOM 810 C CA . ASP A 1 111 ? 3.791 -17.938 -5.228 1.00 85.19 111 ASP A CA 1
ATOM 811 C C . ASP A 1 111 ? 3.699 -16.605 -5.985 1.00 85.19 111 ASP 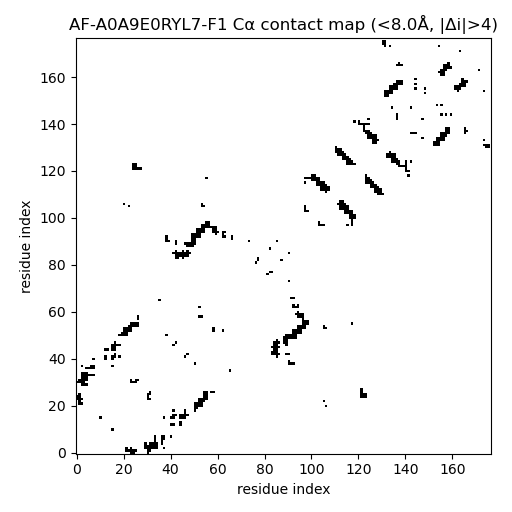A C 1
ATOM 813 O O . ASP A 1 111 ? 3.802 -16.577 -7.214 1.00 85.19 111 ASP A O 1
ATOM 817 N N . LEU A 1 112 ? 3.518 -15.502 -5.252 1.00 86.69 112 LEU A N 1
ATOM 818 C CA . LEU A 1 112 ? 3.560 -14.138 -5.768 1.00 86.69 112 LEU A CA 1
ATOM 819 C C . LEU A 1 112 ? 4.805 -13.448 -5.223 1.00 86.69 112 LEU A C 1
A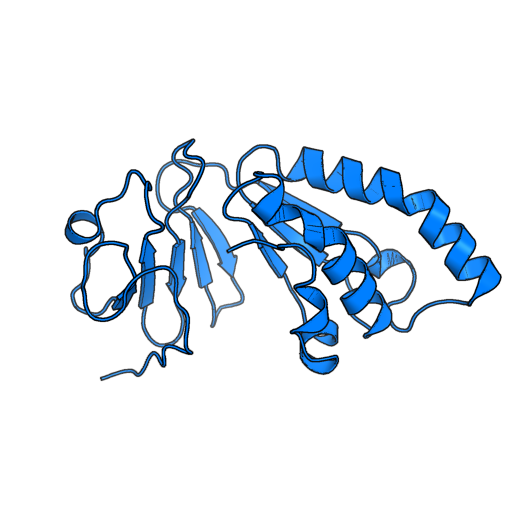TOM 821 O O . LEU A 1 112 ? 4.981 -13.334 -4.010 1.00 86.69 112 LEU A O 1
ATOM 825 N N . ARG A 1 113 ? 5.647 -12.941 -6.123 1.00 90.31 113 ARG A N 1
ATOM 826 C CA . ARG A 1 113 ? 6.791 -12.103 -5.746 1.00 90.31 113 ARG A CA 1
ATOM 827 C C . ARG A 1 113 ? 6.754 -10.801 -6.512 1.00 90.31 113 ARG A C 1
ATOM 829 O O . ARG A 1 113 ? 6.605 -10.808 -7.729 1.00 90.31 113 ARG A O 1
ATOM 836 N N . ILE A 1 114 ? 6.902 -9.690 -5.811 1.00 88.38 114 ILE A N 1
ATOM 837 C CA . ILE A 1 114 ? 6.923 -8.354 -6.394 1.00 88.38 114 ILE A CA 1
ATOM 838 C C . ILE A 1 114 ? 8.302 -7.776 -6.137 1.00 88.38 114 ILE A C 1
ATOM 840 O O . ILE A 1 114 ? 8.697 -7.590 -4.990 1.00 88.38 114 ILE A O 1
ATOM 844 N N . GLN A 1 115 ? 9.027 -7.478 -7.206 1.00 89.31 115 GLN A N 1
ATOM 845 C CA . GLN A 1 115 ? 10.279 -6.745 -7.156 1.00 89.31 115 GLN A CA 1
ATOM 846 C C . GLN A 1 115 ? 10.077 -5.339 -7.695 1.00 89.31 115 GLN A C 1
ATOM 848 O O . GLN A 1 115 ? 9.309 -5.108 -8.625 1.00 89.31 115 GLN A O 1
ATOM 853 N N . VAL A 1 116 ? 10.801 -4.390 -7.128 1.00 85.19 116 VAL A N 1
ATOM 854 C CA . VAL A 1 116 ? 10.778 -2.992 -7.541 1.00 85.19 116 VAL A CA 1
ATOM 855 C C . VAL A 1 116 ? 12.211 -2.540 -7.743 1.00 85.19 116 VAL A C 1
ATOM 857 O O . VAL A 1 116 ? 13.109 -2.990 -7.032 1.00 85.19 116 VAL A O 1
ATOM 860 N N . GLN A 1 117 ? 12.445 -1.665 -8.715 1.00 83.44 117 GLN A N 1
ATOM 861 C CA . GLN A 1 117 ? 13.770 -1.104 -8.953 1.00 83.44 117 GLN A CA 1
ATOM 862 C C . GLN A 1 117 ? 13.855 0.336 -8.413 1.00 83.44 117 GLN A C 1
ATOM 864 O O . GLN A 1 117 ? 13.541 1.289 -9.137 1.00 83.44 117 GLN A O 1
ATOM 869 N N . PRO A 1 118 ? 14.271 0.540 -7.148 1.00 72.44 118 PRO A N 1
ATOM 870 C CA . PRO A 1 118 ? 14.408 1.873 -6.575 1.00 72.44 118 PRO A CA 1
ATOM 871 C C . PRO A 1 118 ? 15.603 2.611 -7.200 1.00 72.44 118 PRO A C 1
ATOM 873 O O . PRO A 1 118 ? 16.753 2.390 -6.837 1.00 72.44 118 PRO A O 1
ATOM 876 N N . GLN A 1 119 ? 15.346 3.509 -8.157 1.00 66.31 119 GLN A N 1
ATOM 877 C CA . GLN A 1 119 ? 16.382 4.341 -8.802 1.00 66.31 119 GLN A CA 1
ATOM 878 C C . GLN A 1 119 ? 16.328 5.831 -8.400 1.00 66.31 119 GLN A C 1
ATOM 880 O O . GLN A 1 119 ? 16.677 6.703 -9.192 1.00 66.31 119 GLN A O 1
ATOM 885 N N . GLY A 1 120 ? 15.830 6.167 -7.203 1.00 59.91 120 GLY A N 1
ATOM 886 C CA . GLY A 1 120 ? 15.638 7.575 -6.792 1.00 59.91 120 GLY A CA 1
ATOM 887 C C . GLY A 1 120 ? 14.636 8.350 -7.668 1.00 59.91 120 GLY A C 1
ATOM 888 O O . GLY A 1 120 ? 14.543 9.573 -7.597 1.00 59.91 120 GLY A O 1
ATOM 889 N N . GLN A 1 121 ? 13.902 7.632 -8.518 1.00 63.06 121 GLN A N 1
ATOM 890 C CA . GLN A 1 121 ? 12.896 8.147 -9.435 1.00 63.06 121 GLN A CA 1
ATOM 891 C C . GLN A 1 121 ? 11.531 8.182 -8.751 1.00 63.06 121 GLN A C 1
ATOM 893 O O . GLN A 1 121 ? 11.223 7.354 -7.893 1.00 63.06 121 GLN A O 1
ATOM 898 N N . VAL A 1 122 ? 10.686 9.112 -9.197 1.00 63.84 122 VAL A N 1
ATOM 899 C CA . VAL A 1 122 ? 9.318 9.270 -8.688 1.00 63.84 122 VAL A CA 1
ATOM 900 C C . VAL A 1 122 ? 8.408 8.114 -9.129 1.00 63.84 122 VAL A C 1
ATOM 902 O O . VAL A 1 122 ? 7.384 7.870 -8.505 1.00 63.84 122 VAL A O 1
ATOM 905 N N . ARG A 1 123 ? 8.753 7.401 -10.207 1.00 72.94 123 ARG A N 1
ATOM 906 C CA . ARG A 1 123 ? 8.000 6.247 -10.716 1.00 72.94 123 ARG A CA 1
ATOM 907 C C . ARG A 1 123 ? 8.953 5.081 -10.934 1.00 72.94 123 ARG A C 1
ATOM 909 O O . ARG A 1 123 ? 9.890 5.191 -11.723 1.00 72.94 123 ARG A O 1
ATOM 916 N N . GLN A 1 124 ? 8.719 3.990 -10.216 1.00 78.25 124 GLN A N 1
ATOM 917 C CA . GLN A 1 124 ? 9.626 2.846 -10.172 1.00 78.25 124 GLN A CA 1
ATOM 918 C C . GLN A 1 124 ? 9.087 1.688 -11.027 1.00 78.25 124 GLN A C 1
ATOM 920 O O . GLN A 1 124 ? 7.895 1.385 -10.929 1.00 78.25 124 GLN A O 1
ATOM 925 N N . PRO A 1 125 ? 9.925 1.043 -11.861 1.00 82.06 125 PRO A N 1
ATOM 926 C CA . PRO A 1 125 ? 9.566 -0.202 -12.532 1.00 82.06 125 PRO A CA 1
ATOM 927 C C . PRO A 1 125 ? 9.259 -1.307 -11.522 1.00 82.06 125 PRO A C 1
ATOM 929 O O . PRO A 1 125 ? 9.920 -1.400 -10.482 1.00 82.06 125 PRO A O 1
ATOM 932 N N . VAL A 1 126 ? 8.284 -2.155 -11.850 1.00 84.94 126 VAL A N 1
ATOM 933 C CA . VAL A 1 126 ? 7.849 -3.268 -11.000 1.00 84.94 126 VAL A CA 1
ATOM 934 C C . VAL A 1 126 ? 7.825 -4.559 -11.791 1.00 84.94 126 VAL A C 1
ATOM 936 O O . VAL A 1 126 ? 7.215 -4.622 -12.851 1.00 84.94 126 VAL A O 1
ATOM 939 N N . ARG A 1 127 ? 8.437 -5.601 -11.240 1.00 88.44 127 ARG A N 1
ATOM 940 C CA . ARG A 1 127 ? 8.385 -6.959 -11.761 1.00 88.44 127 ARG A CA 1
ATOM 941 C C . ARG A 1 127 ? 7.509 -7.808 -10.851 1.00 88.44 127 ARG A C 1
ATOM 943 O O . ARG A 1 127 ? 7.723 -7.858 -9.643 1.00 88.44 127 ARG A O 1
ATOM 950 N N . ILE A 1 128 ? 6.509 -8.451 -11.430 1.00 88.75 128 ILE A N 1
ATOM 951 C CA . ILE A 1 128 ? 5.565 -9.327 -10.747 1.00 88.75 128 ILE A CA 1
ATOM 952 C C . ILE A 1 128 ? 5.818 -10.740 -11.252 1.00 88.75 128 ILE A C 1
ATOM 954 O O . ILE A 1 128 ? 5.605 -11.041 -12.421 1.00 88.75 128 ILE A O 1
ATOM 958 N N . HIS A 1 129 ? 6.256 -11.612 -10.359 1.00 88.94 129 HIS A N 1
ATOM 959 C CA . HIS A 1 129 ? 6.427 -13.028 -10.623 1.00 88.94 129 HIS A CA 1
ATOM 960 C C . HIS A 1 129 ? 5.176 -13.761 -10.155 1.00 88.94 129 HIS A C 1
ATOM 962 O O . HIS A 1 129 ? 4.970 -13.915 -8.949 1.00 88.94 129 HIS A O 1
ATOM 968 N N . TYR A 1 130 ? 4.340 -14.195 -11.100 1.00 83.06 130 TYR A N 1
ATOM 969 C CA . TYR A 1 130 ? 3.163 -15.008 -10.801 1.00 83.06 130 TYR A CA 1
ATOM 970 C C . TYR A 1 130 ? 2.751 -15.854 -12.006 1.00 83.06 130 TYR A C 1
ATOM 972 O O . TYR A 1 130 ? 2.152 -15.344 -12.948 1.00 83.06 130 TYR A O 1
ATOM 980 N N . ALA A 1 131 ? 3.056 -17.156 -11.979 1.00 82.94 131 ALA A N 1
ATOM 981 C CA . ALA A 1 131 ? 2.902 -18.115 -13.088 1.00 82.94 131 ALA A CA 1
ATOM 982 C C . ALA A 1 131 ? 3.693 -17.783 -14.381 1.00 82.94 131 ALA A C 1
ATOM 984 O O . ALA A 1 131 ? 4.322 -18.682 -14.948 1.00 82.94 131 ALA A O 1
ATOM 985 N N . ARG A 1 132 ? 3.687 -16.521 -14.819 1.00 84.00 132 ARG A N 1
ATOM 986 C CA . ARG A 1 132 ? 4.519 -15.876 -15.838 1.00 84.00 132 ARG A CA 1
ATOM 987 C C . ARG A 1 132 ? 4.958 -14.511 -15.295 1.00 84.00 132 ARG A C 1
ATOM 989 O O . ARG A 1 132 ? 4.198 -13.850 -14.592 1.00 84.00 132 ARG A O 1
ATOM 996 N N . ASP A 1 133 ? 6.177 -14.105 -15.618 1.00 87.31 133 ASP A N 1
ATOM 997 C CA . ASP A 1 133 ? 6.713 -12.828 -15.157 1.00 87.31 133 ASP A CA 1
ATOM 998 C C . ASP A 1 133 ? 6.083 -11.667 -15.937 1.00 87.31 133 ASP A C 1
ATOM 1000 O O . ASP A 1 133 ? 5.916 -11.730 -17.159 1.00 87.31 133 ASP A O 1
ATOM 1004 N N . VAL A 1 134 ? 5.708 -10.613 -15.217 1.00 86.94 134 VAL A N 1
ATOM 1005 C CA . VAL A 1 134 ? 5.126 -9.385 -15.761 1.00 86.94 134 VAL A CA 1
ATOM 1006 C C . VAL A 1 134 ? 5.982 -8.213 -15.333 1.00 86.94 134 VAL A C 1
ATOM 1008 O O . VAL A 1 134 ? 6.190 -7.992 -14.141 1.00 86.94 134 VAL A O 1
ATOM 1011 N N . LEU A 1 135 ? 6.395 -7.408 -16.296 1.00 86.56 135 LEU A N 1
ATOM 1012 C CA . LEU A 1 135 ? 7.092 -6.165 -16.053 1.00 86.56 135 LEU A CA 1
ATOM 1013 C C . LEU A 1 135 ? 6.168 -4.976 -16.294 1.00 86.56 135 LEU A C 1
ATOM 1015 O O . LEU A 1 135 ? 5.672 -4.766 -17.398 1.00 86.56 135 LEU A O 1
ATOM 1019 N N . LEU A 1 136 ? 5.993 -4.153 -15.271 1.00 83.12 136 LEU A N 1
ATOM 1020 C CA . LEU A 1 136 ? 5.305 -2.874 -15.338 1.00 83.12 136 LEU A CA 1
ATOM 1021 C C . LEU A 1 136 ? 6.342 -1.750 -15.419 1.00 83.12 136 LEU A C 1
ATOM 1023 O O . LEU A 1 136 ? 7.101 -1.518 -14.475 1.00 83.12 136 LEU A O 1
ATOM 1027 N N . VAL A 1 137 ? 6.343 -1.030 -16.539 1.00 82.31 137 VAL A N 1
ATOM 1028 C CA . VAL A 1 137 ? 7.245 0.095 -16.814 1.00 82.31 137 VAL A CA 1
ATOM 1029 C C . VAL A 1 137 ? 6.417 1.386 -16.872 1.00 82.31 137 VAL A C 1
ATOM 1031 O O . VAL A 1 137 ? 5.837 1.712 -17.913 1.00 82.31 137 VAL A O 1
ATOM 1034 N N . PRO A 1 138 ? 6.273 2.117 -15.751 1.00 74.62 138 PRO A N 1
ATOM 1035 C CA . PRO A 1 138 ? 5.438 3.312 -15.708 1.00 74.62 138 PRO A CA 1
ATOM 1036 C C . PRO A 1 138 ? 6.030 4.454 -16.543 1.00 74.62 138 PRO A C 1
ATOM 1038 O O . PRO A 1 138 ? 7.241 4.598 -16.666 1.00 74.62 138 PRO A O 1
ATOM 1041 N N . CYS A 1 139 ? 5.176 5.338 -17.069 1.00 75.19 139 CYS A N 1
ATOM 1042 C CA . CYS A 1 139 ? 5.648 6.430 -17.931 1.00 75.19 139 CYS A CA 1
ATOM 1043 C C . CYS A 1 139 ? 6.594 7.353 -17.175 1.00 75.19 139 CYS A C 1
ATOM 1045 O O . CYS A 1 139 ? 6.265 7.800 -16.073 1.00 75.19 139 CYS A O 1
ATOM 1047 N N . GLY A 1 140 ? 7.728 7.675 -17.794 1.00 71.69 140 GLY A N 1
ATOM 1048 C CA . GLY A 1 140 ? 8.761 8.490 -17.166 1.00 71.69 140 GLY A CA 1
ATOM 1049 C C . GLY A 1 140 ? 9.616 7.733 -16.148 1.00 71.69 140 GLY A C 1
ATOM 1050 O O . GLY A 1 140 ? 10.298 8.386 -15.365 1.00 71.69 140 GLY A O 1
ATOM 1051 N N . SER A 1 141 ? 9.591 6.393 -16.129 1.00 74.50 141 SER A N 1
ATOM 1052 C CA . SER A 1 141 ? 10.661 5.619 -15.497 1.00 74.50 141 SER A CA 1
ATOM 1053 C C . SER A 1 141 ? 11.968 5.762 -16.274 1.00 74.50 141 SER A C 1
ATOM 1055 O O . SER A 1 141 ? 11.959 5.944 -17.487 1.00 74.50 141 SER A O 1
ATOM 1057 N N . ALA A 1 142 ? 13.097 5.621 -15.578 1.00 68.56 142 ALA A N 1
ATOM 1058 C CA . ALA A 1 142 ? 14.424 5.585 -16.201 1.00 68.56 142 ALA A CA 1
ATOM 1059 C C . ALA A 1 142 ? 14.725 4.263 -16.936 1.00 68.56 142 ALA A C 1
ATOM 1061 O O . ALA A 1 142 ? 15.725 4.178 -17.637 1.00 68.56 142 ALA A O 1
ATOM 1062 N N . LEU A 1 143 ? 13.882 3.243 -16.750 1.00 71.25 143 LEU A N 1
ATOM 1063 C CA . LEU A 1 143 ? 13.966 1.969 -17.454 1.00 71.25 143 LEU A CA 1
ATOM 1064 C C . LEU A 1 143 ? 13.146 2.073 -18.747 1.00 71.25 143 LEU A C 1
ATOM 1066 O O . LEU A 1 143 ? 11.929 2.258 -18.680 1.00 71.25 143 LEU A O 1
ATOM 1070 N N . GLU A 1 144 ? 13.806 1.993 -19.901 1.00 62.69 144 GLU A N 1
ATOM 1071 C CA . GLU A 1 144 ? 13.148 1.886 -21.207 1.00 62.69 144 GLU A CA 1
ATOM 1072 C C . GLU A 1 144 ? 12.623 0.450 -21.393 1.00 62.69 144 GLU A C 1
ATOM 1074 O O . GLU A 1 144 ? 13.283 -0.514 -21.006 1.00 62.69 144 GLU A O 1
ATOM 1079 N N . ALA A 1 145 ? 11.434 0.279 -21.987 1.00 57.56 145 ALA A N 1
ATOM 1080 C CA . ALA A 1 145 ? 10.799 -1.040 -22.135 1.00 57.56 145 ALA A CA 1
ATOM 1081 C C . ALA A 1 145 ? 11.668 -2.045 -22.922 1.00 57.56 145 ALA A C 1
ATOM 1083 O O . ALA A 1 145 ? 11.686 -3.231 -22.596 1.00 57.56 145 ALA A O 1
ATOM 1084 N N . ASP A 1 146 ? 12.433 -1.551 -23.900 1.00 54.78 146 ASP A N 1
ATOM 1085 C CA . ASP A 1 146 ? 13.336 -2.353 -24.732 1.00 54.78 146 ASP A CA 1
ATOM 1086 C C . ASP A 1 146 ? 14.608 -2.792 -23.982 1.00 54.78 146 ASP A C 1
ATOM 1088 O O . ASP A 1 146 ? 15.194 -3.822 -24.310 1.00 54.78 146 ASP A O 1
ATOM 1092 N N . GLU A 1 147 ? 15.025 -2.053 -22.948 1.00 56.31 147 GLU A N 1
ATOM 1093 C CA . GLU A 1 147 ? 16.152 -2.421 -22.073 1.00 56.31 147 GLU A CA 1
ATOM 1094 C C . GLU A 1 147 ? 15.735 -3.388 -20.959 1.00 56.31 147 GLU A C 1
ATOM 1096 O O . GLU A 1 147 ? 16.580 -4.000 -20.308 1.00 56.31 147 GLU A O 1
ATOM 1101 N N . ALA A 1 148 ? 14.432 -3.522 -20.724 1.00 57.09 148 ALA A N 1
ATOM 1102 C CA . ALA A 1 148 ? 13.905 -4.226 -19.571 1.00 57.09 148 ALA A CA 1
ATOM 1103 C C . ALA A 1 148 ? 13.565 -5.702 -19.832 1.00 57.09 148 ALA A C 1
ATOM 1105 O O . ALA A 1 148 ? 13.503 -6.496 -18.893 1.00 57.09 148 ALA A O 1
ATOM 1106 N N . SER A 1 149 ? 13.387 -6.081 -21.101 1.00 57.41 149 SER A N 1
ATOM 1107 C CA . SER A 1 149 ? 13.180 -7.468 -21.525 1.00 57.41 149 SER A CA 1
ATOM 1108 C C . SER A 1 149 ? 14.513 -8.234 -21.558 1.00 57.41 149 SER A C 1
ATOM 1110 O O . SER A 1 149 ? 15.060 -8.513 -22.625 1.00 57.41 149 SER A O 1
ATOM 1112 N N . GLU A 1 150 ? 15.039 -8.617 -20.392 1.00 54.19 150 GLU A N 1
ATOM 1113 C CA . GLU A 1 150 ? 16.197 -9.529 -20.307 1.00 54.19 150 GLU A CA 1
ATOM 1114 C C . GLU A 1 150 ? 15.820 -10.993 -20.634 1.00 54.19 150 GLU A C 1
ATOM 1116 O O . GLU A 1 150 ? 16.686 -11.794 -20.990 1.00 54.19 150 GLU A O 1
ATOM 1121 N N . THR A 1 151 ? 14.530 -11.351 -20.566 1.00 54.41 151 THR A N 1
ATOM 1122 C CA . THR A 1 151 ? 14.015 -12.717 -20.779 1.00 54.41 151 THR A CA 1
ATOM 1123 C C . THR A 1 151 ? 12.834 -12.743 -21.751 1.00 54.41 151 THR A C 1
ATOM 1125 O O . THR A 1 151 ? 11.877 -11.998 -21.578 1.00 54.41 151 THR A O 1
ATOM 1128 N N . SER A 1 152 ? 12.861 -13.652 -22.737 1.00 57.56 152 SER A N 1
ATOM 1129 C CA . SER A 1 152 ? 11.845 -13.776 -23.804 1.00 57.56 152 SER A CA 1
ATOM 1130 C C . SER A 1 152 ? 10.423 -14.108 -23.333 1.00 57.56 152 SER A C 1
ATOM 1132 O O . SER A 1 152 ? 9.491 -14.001 -24.126 1.00 57.56 152 SER A O 1
ATOM 1134 N N . ASP A 1 153 ? 10.257 -14.525 -22.076 1.00 70.88 153 ASP A N 1
ATOM 1135 C CA . ASP A 1 153 ? 8.976 -14.987 -21.529 1.00 70.88 153 ASP A CA 1
ATOM 1136 C C . ASP A 1 153 ? 8.279 -13.936 -20.641 1.00 70.88 153 ASP A C 1
ATOM 1138 O O . ASP A 1 153 ? 7.150 -14.163 -20.197 1.00 70.88 153 ASP A O 1
ATOM 1142 N N . GLU A 1 154 ? 8.901 -12.776 -20.402 1.00 79.81 154 GLU A N 1
ATOM 1143 C CA . GLU A 1 154 ? 8.334 -11.697 -19.581 1.00 79.81 154 GLU A CA 1
ATOM 1144 C C . GLU A 1 154 ? 7.310 -10.874 -20.385 1.00 79.81 154 GLU A C 1
ATOM 1146 O O . GLU A 1 154 ? 7.568 -10.456 -21.513 1.00 79.81 154 GLU A O 1
ATOM 1151 N N . MET A 1 155 ? 6.116 -10.652 -19.828 1.00 82.19 155 MET A N 1
ATOM 1152 C CA . MET A 1 155 ? 5.121 -9.756 -20.425 1.00 82.19 155 MET A CA 1
ATOM 1153 C C . MET A 1 155 ? 5.412 -8.316 -20.001 1.00 82.19 155 MET A C 1
ATOM 1155 O O . MET A 1 155 ? 5.324 -8.000 -18.818 1.00 82.19 155 MET A O 1
ATOM 1159 N N . VAL A 1 156 ? 5.698 -7.426 -20.953 1.00 83.06 156 VAL A N 1
ATOM 1160 C CA . VAL A 1 156 ? 5.996 -6.015 -20.660 1.00 83.06 156 VAL A CA 1
ATOM 1161 C C . VAL A 1 156 ? 4.762 -5.137 -20.879 1.00 83.06 156 VAL A C 1
ATOM 1163 O O . VAL A 1 156 ? 4.190 -5.102 -21.969 1.00 83.06 156 VAL A O 1
ATOM 1166 N N . ILE A 1 157 ? 4.378 -4.388 -19.845 1.00 82.81 157 ILE A N 1
ATOM 1167 C CA . ILE A 1 157 ? 3.347 -3.347 -19.883 1.00 82.81 157 ILE A CA 1
ATOM 1168 C C . ILE A 1 157 ? 4.038 -1.996 -19.689 1.00 82.81 157 ILE A C 1
ATOM 1170 O O . ILE A 1 157 ? 4.436 -1.643 -18.578 1.00 82.81 157 ILE A O 1
ATOM 1174 N N . GLY A 1 158 ? 4.184 -1.241 -20.777 1.00 80.56 158 GLY A N 1
ATOM 1175 C CA . GLY A 1 158 ? 4.945 0.011 -20.817 1.00 80.56 158 GLY A CA 1
ATOM 1176 C C . GLY A 1 158 ? 4.197 1.156 -21.497 1.00 80.56 158 GLY A C 1
ATOM 1177 O O . GLY A 1 158 ? 3.050 1.009 -21.907 1.00 80.56 158 GLY A O 1
ATOM 1178 N N . CYS A 1 159 ? 4.833 2.324 -21.606 1.00 72.19 159 CYS A N 1
ATOM 1179 C CA . CYS A 1 159 ? 4.194 3.520 -22.180 1.00 72.19 159 CYS A CA 1
ATOM 1180 C C . CYS A 1 159 ? 4.311 3.655 -23.692 1.00 72.19 159 CYS A C 1
ATOM 1182 O O . CYS A 1 159 ? 3.512 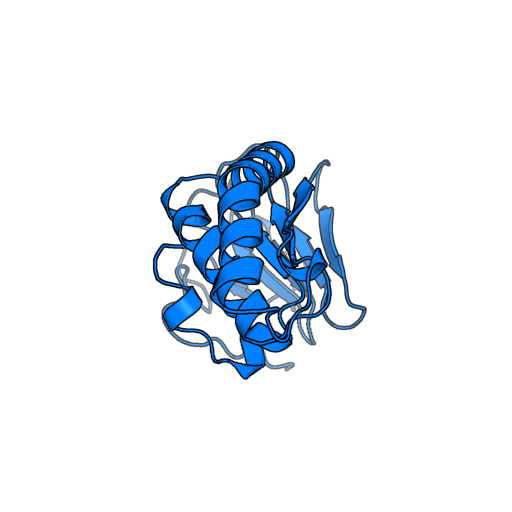4.357 -24.311 1.00 72.19 159 CYS A O 1
ATOM 1184 N N . THR A 1 160 ? 5.283 2.984 -24.297 1.00 63.47 160 THR A N 1
ATOM 1185 C CA . THR A 1 160 ? 5.301 2.754 -25.737 1.00 63.47 160 THR A CA 1
ATOM 1186 C C . THR A 1 160 ? 4.376 1.581 -26.079 1.00 63.47 160 THR A C 1
ATOM 1188 O O . THR A 1 160 ? 4.214 0.663 -25.272 1.00 63.47 160 THR A O 1
ATOM 1191 N N . PRO A 1 161 ? 3.711 1.605 -27.247 1.00 50.34 161 PRO A N 1
ATOM 1192 C CA . PRO A 1 161 ? 2.786 0.548 -27.637 1.00 50.34 161 PRO A CA 1
ATOM 1193 C C . PRO A 1 161 ? 3.528 -0.785 -27.838 1.00 50.34 161 PRO A C 1
ATOM 1195 O O . PRO A 1 161 ? 4.222 -0.964 -28.836 1.00 50.34 161 PRO A O 1
ATOM 1198 N N . GLY A 1 162 ? 3.361 -1.702 -26.879 1.00 58.22 162 GLY A N 1
ATOM 1199 C CA . GLY A 1 162 ? 3.702 -3.129 -26.962 1.00 58.22 162 GLY A CA 1
ATOM 1200 C C . GLY A 1 162 ? 2.440 -4.008 -26.958 1.00 58.22 162 GLY A C 1
ATOM 1201 O O . GLY A 1 162 ? 1.415 -3.614 -27.513 1.00 58.22 162 GLY A O 1
ATOM 1202 N N . GLU A 1 163 ? 2.482 -5.179 -26.305 1.00 57.44 163 GLU A N 1
ATOM 1203 C CA . GLU A 1 163 ? 1.307 -6.065 -26.133 1.00 57.44 163 GLU A CA 1
ATOM 1204 C C . GLU A 1 163 ? 0.194 -5.427 -25.276 1.00 57.44 163 GLU A C 1
ATOM 1206 O O . GLU A 1 163 ? -0.989 -5.662 -25.524 1.00 57.44 163 GLU A O 1
ATOM 1211 N N . ALA A 1 164 ? 0.553 -4.585 -24.299 1.00 68.56 164 ALA A N 1
ATOM 1212 C CA . ALA A 1 164 ? -0.374 -3.765 -23.520 1.00 68.56 164 ALA A CA 1
ATOM 1213 C C . ALA A 1 164 ? 0.277 -2.425 -23.134 1.00 68.56 164 ALA A C 1
ATOM 1215 O O . ALA A 1 164 ? 1.463 -2.374 -22.807 1.00 68.56 164 ALA A O 1
ATOM 1216 N N . ALA A 1 165 ? -0.503 -1.340 -23.162 1.00 73.25 165 ALA A N 1
ATOM 1217 C CA . ALA A 1 165 ? -0.020 0.007 -22.864 1.00 73.25 165 ALA A CA 1
ATOM 1218 C C . ALA A 1 165 ? -0.421 0.465 -21.454 1.00 73.25 165 ALA A C 1
ATOM 1220 O O . ALA A 1 165 ? -1.556 0.273 -21.013 1.00 73.25 165 ALA A O 1
ATOM 1221 N N . TRP A 1 166 ? 0.514 1.116 -20.769 1.00 72.31 166 TRP A N 1
ATOM 1222 C CA . TRP A 1 166 ? 0.293 1.817 -19.512 1.00 72.31 166 TRP A CA 1
ATOM 1223 C C . TRP A 1 166 ? -0.283 3.231 -19.771 1.00 72.31 166 TRP A C 1
ATOM 1225 O O . TRP A 1 166 ? 0.235 3.936 -20.639 1.00 72.31 166 TRP A O 1
ATOM 1235 N N . PRO A 1 167 ? -1.290 3.714 -19.007 1.00 68.69 167 PRO A N 1
ATOM 1236 C CA . PRO A 1 167 ? -1.967 3.037 -17.904 1.00 68.69 167 PRO A CA 1
ATOM 1237 C C . PRO A 1 167 ? -2.953 1.970 -18.382 1.00 68.69 167 PRO A C 1
ATOM 1239 O O . PRO A 1 167 ? -3.700 2.164 -19.340 1.00 68.69 167 PRO A O 1
ATOM 1242 N N . VAL A 1 168 ? -2.990 0.859 -17.652 1.00 72.00 168 VAL A N 1
ATOM 1243 C CA . VAL A 1 168 ? -3.927 -0.235 -17.909 1.00 72.00 168 VAL A CA 1
ATOM 1244 C C . VAL A 1 168 ? -5.339 0.214 -17.523 1.00 72.00 168 VAL A C 1
ATOM 1246 O O . VAL A 1 168 ? -5.583 0.583 -16.377 1.00 72.00 168 VAL A O 1
ATOM 1249 N N . THR A 1 169 ? -6.268 0.200 -18.481 1.00 69.00 169 THR A N 1
ATOM 1250 C CA . THR A 1 169 ? -7.671 0.627 -18.283 1.00 69.00 169 THR A CA 1
ATOM 1251 C C . THR A 1 169 ? -8.673 -0.529 -18.300 1.00 69.00 169 THR A C 1
ATOM 1253 O O . THR A 1 169 ? -9.844 -0.333 -17.985 1.00 69.00 169 THR A O 1
ATOM 1256 N N . ALA A 1 170 ? -8.220 -1.737 -18.637 1.00 68.38 170 ALA A N 1
ATOM 1257 C CA . ALA A 1 170 ? -9.003 -2.967 -18.621 1.00 68.38 170 ALA A CA 1
ATOM 1258 C C . ALA A 1 170 ? -8.141 -4.124 -18.083 1.00 68.38 170 ALA A C 1
ATOM 1260 O O . ALA A 1 170 ? -6.922 -4.069 -18.242 1.00 68.38 170 ALA A O 1
ATOM 1261 N N . PRO A 1 171 ? -8.733 -5.168 -17.472 1.00 70.44 171 PRO A N 1
ATOM 1262 C CA . PRO A 1 171 ? -7.976 -6.309 -16.967 1.00 70.44 171 PRO A CA 1
ATOM 1263 C C . PRO A 1 171 ? -7.083 -6.935 -18.043 1.00 70.44 171 PRO A C 1
ATOM 1265 O O . PRO A 1 171 ? -7.540 -7.220 -19.151 1.00 70.44 171 PRO A O 1
ATOM 1268 N N . VAL A 1 172 ? -5.818 -7.175 -17.697 1.00 72.69 172 VAL A N 1
ATOM 1269 C CA . VAL A 1 172 ? -4.854 -7.881 -18.547 1.00 72.69 172 VAL A CA 1
ATOM 1270 C C . VAL A 1 172 ? -4.671 -9.281 -17.979 1.00 72.69 172 VAL A C 1
ATOM 1272 O O . VAL A 1 172 ? -4.201 -9.443 -16.855 1.00 72.69 172 VAL A O 1
ATOM 1275 N N . PHE A 1 173 ? -5.073 -10.295 -18.744 1.00 71.88 173 PHE A N 1
ATOM 1276 C CA . PHE A 1 173 ? -4.930 -11.689 -18.337 1.00 71.88 173 PHE A CA 1
ATOM 1277 C C . PHE A 1 173 ? -3.570 -12.222 -18.766 1.00 71.88 173 PHE A C 1
ATOM 1279 O O . PHE A 1 173 ? -3.271 -12.320 -19.955 1.00 71.88 173 PHE A O 1
ATOM 1286 N N . VAL A 1 174 ? -2.764 -12.593 -17.778 1.00 68.56 174 VAL A N 1
ATOM 1287 C CA . VAL A 1 174 ? -1.428 -13.143 -17.985 1.00 68.56 174 VAL A CA 1
ATOM 1288 C C . VAL A 1 174 ? -1.553 -14.663 -18.003 1.00 68.56 174 VAL A C 1
ATOM 1290 O O . VAL A 1 174 ? -1.737 -15.300 -16.969 1.00 68.56 174 VAL A O 1
ATOM 1293 N N . VAL A 1 175 ? -1.511 -15.246 -19.199 1.00 68.00 175 VAL A N 1
ATOM 1294 C CA . VAL A 1 175 ? -1.565 -16.700 -19.411 1.00 68.00 175 VAL A CA 1
ATOM 1295 C C . VAL A 1 175 ? -0.184 -17.241 -19.764 1.00 68.00 175 VAL A C 1
ATOM 1297 O O . VAL A 1 175 ? 0.606 -16.591 -20.453 1.00 68.00 175 VAL A O 1
ATOM 1300 N N . ARG A 1 176 ? 0.103 -18.446 -19.265 1.00 62.47 176 ARG A N 1
ATOM 1301 C CA . ARG A 1 176 ? 1.290 -19.224 -19.624 1.00 62.47 176 ARG A CA 1
ATOM 1302 C C . ARG A 1 176 ? 1.058 -19.805 -21.024 1.00 62.47 176 ARG A C 1
ATOM 1304 O O . ARG A 1 176 ? 0.043 -20.475 -21.216 1.00 62.47 176 ARG A O 1
ATOM 1311 N N . ASN A 1 177 ? 1.948 -19.513 -21.972 1.00 56.09 177 ASN A N 1
ATOM 1312 C CA . ASN A 1 177 ? 1.965 -20.200 -23.269 1.00 56.09 177 ASN A CA 1
ATOM 1313 C C . ASN A 1 177 ? 2.514 -21.622 -23.125 1.00 56.09 177 ASN A C 1
ATOM 1315 O O . ASN A 1 177 ? 3.369 -21.834 -22.233 1.00 56.09 177 ASN A O 1
#

Solvent-accessible surface area (backbone atoms only — not comparable to full-atom values): 9839 Å² total; per-residue (Å²): 115,40,30,30,70,67,49,48,79,78,52,54,60,68,58,30,29,69,54,66,67,46,69,32,39,35,86,49,63,72,29,45,65,13,43,64,49,39,44,53,50,16,19,60,47,33,16,64,60,48,34,37,35,30,21,43,80,62,31,42,60,53,36,52,52,53,47,62,71,39,50,65,58,52,55,49,43,36,74,78,75,44,77,47,72,9,47,79,66,12,64,39,64,41,47,40,57,56,73,66,79,57,78,35,84,66,46,76,74,84,67,45,34,34,30,33,36,51,74,94,53,71,38,42,37,36,38,38,40,50,97,46,41,34,37,40,33,48,76,85,27,93,66,51,69,83,77,64,64,85,50,97,74,52,48,57,32,17,58,61,90,61,94,38,48,50,80,75,87,65,92,81,85,89,74,79,131

Radius of gyration: 17.35 Å; Cα contacts (8 Å, |Δi|>4): 353; chains: 1; bounding box: 40×33×50 Å

Secondary structure (DSSP, 8-state):
----TTGGGGS-HHHHHT--EEE-S---HHHHTTHHHHHHHHHHHT--SPEEEEESTTHHHHHHHHHHHHHHHHHHHHHHH---TTTTGGG-EEEEE--SSS-EEEEE-SS-EEEE---S-SS--EEEEESEEEEE--TT-SS-HHHH--STTPEEEESSSSSEESSP-S-------

Mean predicted aligned error: 7.38 Å